Protein AF-A0AAP7CLF8-F1 (afdb_monomer_lite)

Sequence (200 aa):
MSNRDVQPFQFACPECSEQITFTFGLDNLEGAIEINEFNGPFTGENHFIDLYLDFPASFDKYIKGETAFMRVVSSMGKDSFYHLSLKLELLNKLGEHHRTLKRLISQYKQGNIKGFDKVIKSLTDLNFPPLKTHKKEDIIAALYSATSVISSPLTIHEHNKELSERMPELLLNLYTGHNNNLSEFFDSLCCLKYKLTYLY

Foldseek 3Di:
DPCVQWAKDWDQDPPPRDIWIDIPNDPDTDPDDDDPPDPDDQPQPDFDWQDDVVFDIDRDRDDVQDGRVNVCCVVCDVVSVVLLVVLVVLVVLCVVCVVLLVQLVVCVVVVNLVSNQVSQVVPVVLVQDHQPDSDPVSSVVSVVSSVCSVCVSVDDVVVVCCVVPVVVVVVVVCCVPPVVVVVVVVVVVVVVVVVVVVPD

Radius of gyration: 26.34 Å; chains: 1; bounding box: 52×61×66 Å

Structure (mmCIF, N/CA/C/O backbone):
data_AF-A0AAP7CLF8-F1
#
_entry.id   AF-A0AAP7CLF8-F1
#
loop_
_atom_site.group_PDB
_atom_site.id
_atom_site.type_symbol
_atom_site.label_atom_id
_atom_site.label_alt_id
_atom_site.label_comp_id
_atom_site.label_asym_id
_atom_site.label_entity_id
_atom_site.label_seq_id
_atom_site.pdbx_PDB_ins_code
_atom_site.Cartn_x
_atom_site.Cartn_y
_atom_site.Cartn_z
_atom_site.occupancy
_atom_site.B_iso_or_equiv
_atom_site.auth_seq_id
_atom_site.auth_comp_id
_atom_site.auth_asym_id
_atom_site.auth_atom_id
_atom_site.pdbx_PDB_model_num
ATOM 1 N N . MET A 1 1 ? -7.631 -7.123 -6.900 1.00 42.97 1 MET A N 1
ATOM 2 C CA . MET A 1 1 ? -6.923 -7.164 -8.184 1.00 42.97 1 MET A CA 1
ATOM 3 C C . MET A 1 1 ? -6.267 -5.821 -8.335 1.00 42.97 1 MET A C 1
ATOM 5 O O . MET A 1 1 ? -6.970 -4.814 -8.397 1.00 42.97 1 MET A O 1
ATOM 9 N N . SER A 1 2 ? -4.949 -5.809 -8.186 1.00 53.12 2 SER A N 1
ATOM 10 C CA . SER A 1 2 ? -4.148 -4.623 -8.440 1.00 53.12 2 SER A CA 1
ATOM 11 C C . SER A 1 2 ? -4.190 -4.353 -9.938 1.00 53.12 2 SER A C 1
ATOM 13 O O . SER A 1 2 ? -4.230 -5.287 -10.736 1.00 53.12 2 SER A O 1
ATOM 15 N N . ASN A 1 3 ? -4.110 -3.087 -10.342 1.00 58.25 3 ASN A N 1
ATOM 16 C CA . ASN A 1 3 ? -3.897 -2.760 -11.751 1.00 58.25 3 ASN A CA 1
ATOM 17 C C . ASN A 1 3 ? -2.566 -3.329 -12.276 1.00 58.25 3 ASN A C 1
ATOM 19 O O . ASN A 1 3 ? -2.310 -3.194 -13.459 1.00 58.25 3 ASN A O 1
ATOM 23 N N . ARG A 1 4 ? -1.718 -3.928 -11.425 1.00 64.25 4 ARG A N 1
ATOM 24 C CA . ARG A 1 4 ? -0.486 -4.644 -11.786 1.00 64.25 4 ARG A CA 1
ATOM 25 C C . ARG A 1 4 ? -0.692 -6.113 -12.176 1.00 64.25 4 ARG A C 1
ATOM 27 O O . ARG A 1 4 ? 0.232 -6.699 -12.723 1.00 64.25 4 ARG A O 1
ATOM 34 N N . ASP A 1 5 ? -1.856 -6.702 -11.892 1.00 68.00 5 ASP A N 1
ATOM 35 C CA . ASP A 1 5 ? -2.076 -8.146 -12.085 1.00 68.00 5 ASP A CA 1
ATOM 36 C C . ASP A 1 5 ? -2.283 -8.505 -13.563 1.00 68.00 5 ASP A C 1
ATOM 38 O O . ASP A 1 5 ? -1.863 -9.567 -14.009 1.00 68.00 5 ASP A O 1
ATOM 42 N N . VAL A 1 6 ? -2.948 -7.622 -14.314 1.00 75.94 6 VAL A N 1
ATOM 43 C CA . VAL A 1 6 ? -3.215 -7.774 -15.749 1.00 75.94 6 VAL A CA 1
ATOM 44 C C . VAL A 1 6 ? -3.033 -6.413 -16.409 1.00 75.94 6 VAL A C 1
ATOM 46 O O . VAL A 1 6 ? -3.772 -5.480 -16.086 1.00 75.94 6 VAL A O 1
ATOM 49 N N . GLN A 1 7 ? -2.063 -6.284 -17.316 1.00 73.12 7 GLN A N 1
ATOM 50 C CA . GLN A 1 7 ? -1.770 -5.011 -17.983 1.00 73.12 7 GLN A CA 1
ATOM 51 C C . GLN A 1 7 ? -1.540 -5.174 -19.482 1.00 73.12 7 GLN A C 1
ATOM 53 O O . GLN A 1 7 ? -0.592 -5.856 -19.872 1.00 73.12 7 GLN A O 1
ATOM 58 N N . PRO A 1 8 ? -2.367 -4.540 -20.328 1.00 82.06 8 PRO A N 1
ATOM 59 C CA . PRO A 1 8 ? -2.139 -4.536 -21.760 1.00 82.06 8 PRO A CA 1
ATOM 60 C C . PRO A 1 8 ? -1.031 -3.542 -22.111 1.00 82.06 8 PRO A C 1
ATOM 62 O O . PRO A 1 8 ? -1.059 -2.382 -21.697 1.00 82.06 8 PRO A O 1
ATOM 65 N N . PHE A 1 9 ? -0.087 -3.996 -22.921 1.00 81.31 9 PHE A N 1
ATOM 66 C CA . PHE A 1 9 ? 0.956 -3.189 -23.524 1.00 81.31 9 PHE A CA 1
ATOM 67 C C . PHE A 1 9 ? 0.831 -3.210 -25.040 1.00 81.31 9 PHE A C 1
ATOM 69 O O . PHE A 1 9 ? 0.477 -4.226 -25.639 1.00 81.31 9 PHE A O 1
ATOM 76 N N . GLN A 1 10 ? 1.158 -2.076 -25.651 1.00 84.12 10 GLN A N 1
ATOM 77 C CA . GLN A 1 10 ? 1.156 -1.904 -27.093 1.00 84.12 10 GLN A CA 1
ATOM 78 C C . GLN A 1 10 ? 2.391 -1.108 -27.505 1.00 84.12 10 GLN A C 1
ATOM 80 O O . GLN A 1 10 ? 2.636 -0.014 -26.991 1.00 84.12 10 GLN A O 1
ATOM 85 N N . PHE A 1 11 ? 3.145 -1.651 -28.454 1.00 82.81 11 PHE A N 1
ATOM 86 C CA . PHE A 1 11 ? 4.325 -1.022 -29.036 1.00 82.81 11 PHE A CA 1
ATOM 87 C C . PHE A 1 11 ? 4.230 -1.063 -30.558 1.00 82.81 11 PHE A C 1
ATOM 89 O O . PHE A 1 11 ? 3.540 -1.906 -31.127 1.00 82.81 11 PHE A O 1
ATOM 96 N N . ALA A 1 12 ? 4.935 -0.153 -31.219 1.00 82.94 12 ALA A N 1
ATOM 97 C CA . ALA A 1 12 ? 5.162 -0.236 -32.654 1.00 82.94 12 ALA A CA 1
ATOM 98 C C . ALA A 1 12 ? 6.548 -0.839 -32.896 1.00 82.94 12 ALA A C 1
ATOM 100 O O . ALA A 1 12 ? 7.522 -0.410 -32.272 1.00 82.94 12 ALA A O 1
ATOM 101 N N . CYS A 1 13 ? 6.641 -1.812 -33.800 1.00 79.44 13 CYS A N 1
ATOM 102 C CA . CYS A 1 13 ? 7.922 -2.331 -34.253 1.00 79.44 13 CYS A CA 1
ATOM 103 C C . CYS A 1 13 ? 8.739 -1.187 -34.885 1.00 79.44 13 CYS A C 1
ATOM 105 O O . CYS A 1 13 ? 8.241 -0.521 -35.796 1.00 79.44 13 CYS A O 1
ATOM 107 N N . PRO A 1 14 ? 9.985 -0.947 -34.446 1.00 74.88 14 PRO A N 1
ATOM 108 C CA . PRO A 1 14 ? 10.792 0.168 -34.939 1.00 74.88 14 PRO A CA 1
ATOM 109 C C . PRO A 1 14 ? 11.209 0.023 -36.411 1.00 74.88 14 PRO A C 1
ATOM 111 O O . PRO A 1 14 ? 11.538 1.026 -37.039 1.00 74.88 14 PRO A O 1
ATOM 114 N N . GLU A 1 15 ? 11.172 -1.189 -36.975 1.00 81.31 15 GLU A N 1
ATOM 115 C CA . GLU A 1 15 ? 11.549 -1.446 -38.371 1.00 81.31 15 GLU A CA 1
ATOM 116 C C . GLU A 1 15 ? 10.352 -1.407 -39.330 1.00 81.31 15 GLU A C 1
ATOM 118 O O . GLU A 1 15 ? 10.403 -0.732 -40.358 1.00 81.31 15 GLU A O 1
ATOM 123 N N . CYS A 1 16 ? 9.264 -2.117 -39.007 1.00 83.94 16 CYS A N 1
ATOM 124 C CA . CYS A 1 16 ? 8.113 -2.282 -39.905 1.00 83.94 16 CYS A CA 1
ATOM 125 C C . CYS A 1 16 ? 6.854 -1.516 -39.473 1.00 83.94 16 CYS A C 1
ATOM 127 O O . CYS A 1 16 ? 5.865 -1.520 -40.202 1.00 83.94 16 CYS A O 1
ATOM 129 N N . SER A 1 17 ? 6.870 -0.851 -38.311 1.00 81.50 17 SER A N 1
ATOM 130 C CA . SER A 1 17 ? 5.707 -0.171 -37.709 1.00 81.50 17 SER A CA 1
ATOM 131 C C . SER A 1 17 ? 4.504 -1.077 -37.410 1.00 81.50 17 SER A C 1
ATOM 133 O O . SER A 1 17 ? 3.428 -0.576 -37.085 1.00 81.50 17 SER A O 1
ATOM 135 N N . GLU A 1 18 ? 4.668 -2.399 -37.491 1.00 85.31 18 GLU A N 1
ATOM 136 C CA . GLU A 1 18 ? 3.636 -3.351 -37.093 1.00 85.31 18 GLU A CA 1
ATOM 137 C C . GLU A 1 18 ? 3.379 -3.264 -35.586 1.00 85.31 18 GLU A C 1
ATOM 139 O O . GLU A 1 18 ? 4.279 -2.981 -34.790 1.00 85.31 18 GLU A O 1
ATOM 144 N N . GLN A 1 19 ? 2.125 -3.464 -35.195 1.00 85.75 19 GLN A N 1
ATOM 145 C CA . GLN A 1 19 ? 1.712 -3.364 -33.807 1.00 85.75 19 GLN A CA 1
ATOM 146 C C . GLN A 1 19 ? 2.071 -4.648 -33.054 1.00 85.75 19 GLN A C 1
ATOM 148 O O . GLN A 1 19 ? 1.568 -5.721 -33.373 1.00 85.75 19 GLN A O 1
ATOM 153 N N . ILE A 1 20 ? 2.873 -4.508 -32.002 1.00 85.69 20 ILE A N 1
ATOM 154 C CA . ILE A 1 20 ? 3.174 -5.569 -31.042 1.00 85.69 20 ILE A CA 1
ATOM 155 C C . ILE A 1 20 ? 2.272 -5.352 -29.832 1.00 85.69 20 ILE A C 1
ATOM 157 O O . ILE A 1 20 ? 2.330 -4.295 -29.198 1.00 85.69 20 ILE A O 1
ATOM 161 N N . THR A 1 21 ? 1.446 -6.342 -29.506 1.00 85.62 21 THR A N 1
ATOM 162 C CA . THR A 1 21 ? 0.522 -6.271 -28.367 1.00 85.62 21 THR A CA 1
ATOM 163 C C . THR A 1 21 ? 0.749 -7.460 -27.455 1.00 85.62 21 THR A C 1
ATOM 165 O O . THR A 1 21 ? 0.817 -8.594 -27.921 1.00 85.62 21 THR A O 1
ATOM 168 N N . PHE A 1 22 ? 0.837 -7.221 -26.150 1.00 85.44 22 PHE A N 1
ATOM 169 C CA . PHE A 1 22 ? 0.791 -8.306 -25.177 1.00 85.44 22 PHE A CA 1
ATOM 170 C C . PHE A 1 22 ? 0.120 -7.877 -23.884 1.00 85.44 22 PHE A C 1
ATOM 172 O O . PHE A 1 22 ? 0.109 -6.691 -23.559 1.00 85.44 22 PHE A O 1
ATOM 179 N N . THR A 1 23 ? -0.441 -8.820 -23.129 1.00 82.69 23 THR A N 1
ATOM 180 C CA . THR A 1 23 ? -0.970 -8.523 -21.791 1.00 82.69 23 THR A CA 1
ATOM 181 C C . THR A 1 23 ? -0.120 -9.199 -20.731 1.00 82.69 23 THR A C 1
ATOM 183 O O . THR A 1 23 ? -0.133 -10.413 -20.586 1.00 82.69 23 THR A O 1
ATOM 186 N N . PHE A 1 24 ? 0.608 -8.410 -19.945 1.00 76.69 24 PHE A N 1
ATOM 187 C CA . PHE A 1 24 ? 1.317 -8.934 -18.783 1.00 76.69 24 PHE A CA 1
ATOM 188 C C . PHE A 1 24 ? 0.316 -9.595 -17.827 1.00 76.69 24 PHE A C 1
ATOM 190 O O . PHE A 1 24 ? -0.720 -9.001 -17.528 1.00 76.69 24 PHE A O 1
ATOM 197 N N . GLY A 1 25 ? 0.618 -10.813 -17.373 1.00 73.06 25 GLY A N 1
ATOM 198 C CA . GLY A 1 25 ? -0.282 -11.628 -16.549 1.00 73.06 25 GLY A CA 1
ATOM 199 C C . GLY A 1 25 ? -1.217 -12.561 -17.335 1.00 73.06 25 GLY A C 1
ATOM 200 O O . GLY A 1 25 ? -1.958 -13.318 -16.709 1.00 73.06 25 GLY A O 1
ATOM 201 N N . LEU A 1 26 ? -1.179 -12.541 -18.673 1.00 77.75 26 LEU A N 1
ATOM 202 C CA . LEU A 1 26 ? -1.869 -13.484 -19.560 1.00 77.75 26 LEU A CA 1
ATOM 203 C C . LEU A 1 26 ? -0.909 -13.971 -20.664 1.00 77.75 26 LEU A C 1
ATOM 205 O O . LEU A 1 26 ? -0.032 -13.233 -21.099 1.00 77.75 26 LEU A O 1
ATOM 209 N N . ASP A 1 27 ? -1.101 -15.196 -21.159 1.00 72.75 27 ASP A N 1
ATOM 210 C CA . ASP A 1 27 ? -0.306 -15.747 -22.270 1.00 72.75 27 ASP A CA 1
ATOM 211 C C . ASP A 1 27 ? -0.885 -15.312 -23.630 1.00 72.75 27 ASP A C 1
ATOM 213 O O . ASP A 1 27 ? -1.376 -16.127 -24.413 1.00 72.75 27 ASP A O 1
ATOM 217 N N . ASN A 1 28 ? -0.896 -14.006 -23.901 1.00 79.38 28 ASN A N 1
ATOM 218 C CA . ASN A 1 28 ? -1.365 -13.442 -25.168 1.00 79.38 28 ASN A CA 1
ATOM 219 C C . ASN A 1 28 ? -0.331 -12.474 -25.767 1.00 79.38 28 ASN A C 1
ATOM 221 O O . ASN A 1 28 ? -0.230 -11.319 -25.364 1.00 79.38 28 ASN A O 1
ATOM 225 N N . LEU A 1 29 ? 0.421 -12.947 -26.761 1.00 80.12 29 LEU A N 1
ATOM 226 C CA . LEU A 1 29 ? 1.356 -12.146 -27.551 1.00 80.12 29 LEU A CA 1
ATOM 227 C C . LEU A 1 29 ? 0.882 -12.113 -29.008 1.00 80.12 29 LEU A C 1
ATOM 229 O O . LEU A 1 29 ? 0.693 -13.158 -29.626 1.00 80.12 29 LEU A O 1
ATOM 233 N N . GLU A 1 30 ? 0.708 -10.914 -29.553 1.00 83.50 30 GLU A N 1
ATOM 234 C CA . GLU A 1 30 ? 0.332 -10.663 -30.944 1.00 83.50 30 GLU A CA 1
ATOM 235 C C . GLU A 1 30 ? 1.386 -9.771 -31.613 1.00 83.50 30 GLU A C 1
ATOM 237 O O . GLU A 1 30 ? 1.896 -8.828 -31.003 1.00 83.50 30 GLU A O 1
ATOM 242 N N . GLY A 1 31 ? 1.717 -10.058 -32.876 1.00 78.19 31 GLY A N 1
ATOM 243 C CA . GLY A 1 31 ? 2.685 -9.268 -33.650 1.00 78.19 31 GLY A CA 1
ATOM 244 C C . GLY A 1 31 ? 4.158 -9.517 -33.296 1.00 78.19 31 GLY A C 1
ATOM 245 O O . GLY A 1 31 ? 5.027 -8.788 -33.764 1.00 78.19 31 GLY A O 1
ATOM 246 N N . ALA A 1 32 ? 4.461 -10.537 -32.487 1.00 77.88 32 ALA A N 1
ATOM 247 C CA . ALA A 1 32 ? 5.827 -10.956 -32.175 1.00 77.88 32 ALA A CA 1
ATOM 248 C C . ALA A 1 32 ? 5.924 -12.481 -32.011 1.00 77.88 32 ALA A C 1
ATOM 250 O O . ALA A 1 32 ? 4.939 -13.151 -31.702 1.00 77.88 32 ALA A O 1
ATOM 251 N N . ILE A 1 33 ? 7.125 -13.023 -32.222 1.00 76.94 33 ILE A N 1
ATOM 252 C CA . ILE A 1 33 ? 7.441 -14.446 -32.061 1.00 76.94 33 ILE A CA 1
ATOM 253 C C . ILE A 1 33 ? 8.490 -14.569 -30.957 1.00 76.94 33 ILE A C 1
ATOM 255 O O . ILE A 1 33 ? 9.481 -13.839 -30.956 1.00 76.94 33 ILE A O 1
ATOM 259 N N . GLU A 1 34 ? 8.279 -15.495 -30.026 1.00 75.44 34 GLU A N 1
ATOM 260 C CA . GLU A 1 34 ? 9.262 -15.807 -28.991 1.00 75.44 34 GLU A CA 1
ATOM 261 C C . GLU A 1 34 ? 10.479 -16.525 -29.599 1.00 75.44 34 GLU A C 1
ATOM 263 O O . GLU A 1 34 ? 10.346 -17.503 -30.339 1.00 75.44 34 GLU A O 1
ATOM 268 N N . ILE A 1 35 ? 11.683 -16.036 -29.294 1.00 76.75 35 ILE A N 1
ATOM 269 C CA . ILE A 1 35 ? 12.939 -16.632 -29.760 1.00 76.75 35 ILE A CA 1
ATOM 270 C C . ILE A 1 35 ? 13.473 -17.557 -28.661 1.00 76.75 35 ILE A C 1
ATOM 272 O O . ILE A 1 35 ? 13.961 -17.089 -27.636 1.00 76.75 35 ILE A O 1
ATOM 276 N N . ASN A 1 36 ? 13.416 -18.871 -28.900 1.00 66.19 36 ASN A N 1
ATOM 277 C CA . ASN A 1 36 ? 13.845 -19.895 -27.934 1.00 66.19 36 ASN A CA 1
ATOM 278 C C . ASN A 1 36 ? 15.369 -19.915 -27.693 1.00 66.19 36 ASN A C 1
ATOM 280 O O . ASN A 1 36 ? 15.822 -20.259 -26.604 1.00 66.19 36 ASN A O 1
ATOM 284 N N . GLU A 1 37 ? 16.169 -19.546 -28.699 1.00 68.31 37 GLU A N 1
ATOM 285 C CA . GLU A 1 37 ? 17.633 -19.458 -28.602 1.00 68.31 37 GLU A CA 1
ATOM 286 C C . GLU A 1 37 ? 18.063 -18.001 -28.413 1.00 68.31 37 GLU A C 1
ATOM 288 O O . GLU A 1 37 ? 18.471 -17.301 -29.340 1.00 68.31 37 GLU A O 1
ATOM 293 N N . PHE A 1 38 ? 17.928 -17.524 -27.180 1.00 67.88 38 PHE A N 1
ATOM 294 C CA . PHE A 1 38 ? 18.252 -16.155 -26.810 1.00 67.88 38 PHE A CA 1
ATOM 295 C C . PHE A 1 38 ? 19.649 -16.074 -26.176 1.00 67.88 38 PHE A C 1
ATOM 297 O O . PHE A 1 38 ? 19.835 -16.386 -25.001 1.00 67.88 38 PHE A O 1
ATOM 304 N N . ASN A 1 39 ? 20.641 -15.606 -26.946 1.00 65.94 39 ASN A N 1
ATOM 305 C CA . ASN A 1 39 ? 22.035 -15.435 -26.491 1.00 65.94 39 ASN A CA 1
ATOM 306 C C . ASN A 1 39 ? 22.233 -14.295 -25.466 1.00 65.94 39 ASN A C 1
ATOM 308 O O . ASN A 1 39 ? 23.343 -14.072 -24.981 1.00 65.94 39 ASN A O 1
ATOM 312 N N . GLY A 1 40 ? 21.156 -13.592 -25.111 1.00 63.00 40 GLY A N 1
ATOM 313 C CA . GLY A 1 40 ? 21.103 -12.604 -24.041 1.00 63.00 40 GLY A CA 1
ATOM 314 C C . GLY A 1 40 ? 20.629 -11.221 -24.514 1.00 63.00 40 GLY A C 1
ATOM 315 O O . GLY A 1 40 ? 20.790 -10.875 -25.683 1.00 63.00 40 GLY A O 1
ATOM 316 N N . PRO A 1 41 ? 20.088 -10.380 -23.612 1.00 58.78 41 PRO A N 1
ATOM 317 C CA . PRO A 1 41 ? 19.399 -9.136 -23.982 1.00 58.78 41 PRO A CA 1
ATOM 318 C C . PRO A 1 41 ? 20.308 -7.977 -24.408 1.00 58.78 41 PRO A C 1
ATOM 320 O O . PRO A 1 41 ? 19.818 -6.891 -24.703 1.00 58.78 41 PRO A O 1
ATOM 323 N N . PHE A 1 42 ? 21.631 -8.163 -24.391 1.00 63.50 42 PHE A N 1
ATOM 324 C CA . PHE A 1 42 ? 22.584 -7.056 -24.264 1.00 63.50 42 PHE A CA 1
ATOM 325 C C . PHE A 1 42 ? 23.708 -7.068 -25.308 1.00 63.50 42 PHE A C 1
ATOM 327 O O . PHE A 1 42 ? 24.802 -6.578 -25.034 1.00 63.50 42 PHE A O 1
ATOM 334 N N . THR A 1 43 ? 23.460 -7.613 -26.502 1.00 65.44 43 THR A N 1
ATOM 335 C CA . THR A 1 43 ? 24.412 -7.536 -27.630 1.00 65.44 43 THR A CA 1
ATOM 336 C C . THR A 1 43 ? 24.370 -6.181 -28.347 1.00 65.44 43 THR A C 1
ATOM 338 O O . THR A 1 43 ? 25.275 -5.860 -29.109 1.00 65.44 43 THR A O 1
ATOM 341 N N . GLY A 1 44 ? 23.343 -5.361 -28.083 1.00 63.88 44 GLY A N 1
ATOM 342 C CA . GLY A 1 44 ? 23.110 -4.079 -28.758 1.00 63.88 44 GLY A CA 1
ATOM 343 C C . GLY A 1 44 ? 22.493 -4.210 -30.155 1.00 63.88 44 GLY A C 1
ATOM 344 O O . GLY A 1 44 ? 22.215 -3.192 -30.783 1.00 63.88 44 GLY A O 1
ATOM 345 N N . GLU A 1 45 ? 22.272 -5.441 -30.619 1.00 66.88 45 GLU A N 1
ATOM 346 C CA . GLU A 1 45 ? 21.651 -5.760 -31.910 1.00 66.88 45 GLU A CA 1
ATOM 347 C C . GLU A 1 45 ? 20.120 -5.730 -31.832 1.00 66.88 45 GLU A C 1
ATOM 349 O O . GLU A 1 45 ? 19.461 -5.394 -32.808 1.00 66.88 45 GLU A O 1
ATOM 354 N N . ASN A 1 46 ? 19.558 -6.030 -30.657 1.00 70.56 46 ASN A N 1
ATOM 355 C CA . ASN A 1 46 ? 18.118 -6.033 -30.420 1.00 70.56 46 ASN A CA 1
ATOM 356 C C . ASN A 1 46 ? 17.676 -4.759 -29.693 1.00 70.56 46 ASN A C 1
ATOM 358 O O . ASN A 1 46 ? 18.356 -4.276 -28.781 1.00 70.56 46 ASN A O 1
ATOM 362 N N . HIS A 1 47 ? 16.501 -4.245 -30.057 1.00 70.62 47 HIS A N 1
ATOM 363 C CA . HIS A 1 47 ? 15.854 -3.176 -29.305 1.00 70.62 47 HIS A CA 1
ATOM 364 C C . HIS A 1 47 ? 15.505 -3.653 -27.891 1.00 70.62 47 HIS A C 1
ATOM 366 O O . HIS A 1 47 ? 14.963 -4.740 -27.702 1.00 70.62 47 HIS A O 1
ATOM 372 N N . PHE A 1 48 ? 15.814 -2.822 -26.896 1.00 73.00 48 PHE A N 1
ATOM 373 C CA . PHE A 1 48 ? 15.530 -3.094 -25.493 1.00 73.00 48 PHE A CA 1
ATOM 374 C C . PHE A 1 48 ? 14.490 -2.102 -24.981 1.00 73.00 48 PHE A C 1
ATOM 376 O O . PHE A 1 48 ? 14.628 -0.896 -25.183 1.00 73.00 48 PHE A O 1
ATOM 383 N N . ILE A 1 49 ? 13.460 -2.615 -24.312 1.00 71.62 49 ILE A N 1
ATOM 384 C CA . ILE A 1 49 ? 12.428 -1.807 -23.665 1.00 71.62 49 ILE A CA 1
ATOM 385 C C . ILE A 1 49 ? 12.436 -2.175 -22.187 1.00 71.62 49 ILE A C 1
ATOM 387 O O . ILE A 1 49 ? 12.119 -3.305 -21.817 1.00 71.62 49 ILE A O 1
ATOM 391 N N . ASP A 1 50 ? 12.811 -1.213 -21.345 1.00 69.81 50 ASP A N 1
ATOM 392 C CA . ASP A 1 50 ? 12.754 -1.381 -19.895 1.00 69.81 50 ASP A CA 1
ATOM 393 C C . ASP A 1 50 ? 11.329 -1.123 -19.403 1.00 69.81 50 ASP A C 1
ATOM 395 O O . ASP A 1 50 ? 10.875 0.024 -19.338 1.00 69.81 50 ASP A O 1
ATOM 399 N N . LEU A 1 51 ? 10.607 -2.198 -19.088 1.00 68.56 51 LEU A N 1
ATOM 400 C CA . LEU A 1 51 ? 9.257 -2.125 -18.543 1.00 68.56 51 LEU A CA 1
ATOM 401 C C . LEU A 1 51 ? 9.319 -2.161 -17.025 1.00 68.56 51 LEU A C 1
ATOM 403 O O . LEU A 1 51 ? 9.216 -3.212 -16.394 1.00 68.56 51 LEU A O 1
ATOM 407 N N .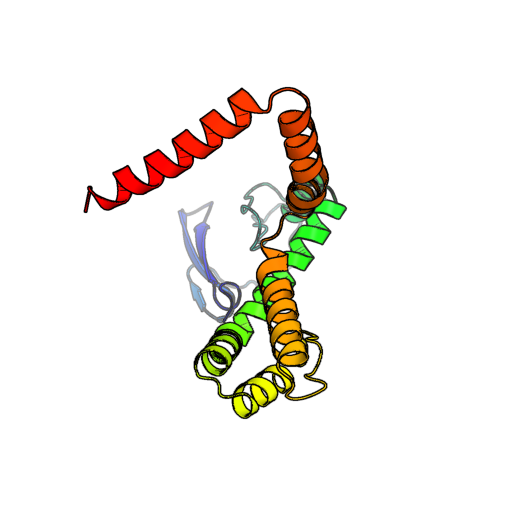 TYR A 1 52 ? 9.449 -0.980 -16.434 1.00 67.38 52 TYR A N 1
ATOM 408 C CA . TYR A 1 52 ? 9.204 -0.806 -15.014 1.00 67.38 52 TYR A CA 1
ATOM 409 C C . TYR A 1 52 ? 7.824 -0.178 -14.840 1.00 67.38 52 TYR A C 1
ATOM 411 O O . TYR A 1 52 ? 7.624 0.974 -15.204 1.00 67.38 52 TYR A O 1
ATOM 419 N N . LEU A 1 53 ? 6.867 -0.930 -14.287 1.00 63.25 53 LEU A N 1
ATOM 420 C CA . LEU A 1 53 ? 5.443 -0.550 -14.216 1.00 63.25 53 LEU A CA 1
ATOM 421 C C . LEU A 1 53 ? 5.169 0.806 -13.542 1.00 63.25 53 LEU A C 1
ATOM 423 O O . LEU A 1 53 ? 4.104 1.388 -13.727 1.00 63.25 53 LEU A O 1
ATOM 427 N N . ASP A 1 54 ? 6.128 1.292 -12.757 1.00 62.44 54 ASP A N 1
ATOM 428 C CA . ASP A 1 54 ? 6.036 2.540 -12.004 1.00 62.44 54 ASP A CA 1
ATOM 429 C C . ASP A 1 54 ? 6.801 3.711 -12.650 1.00 62.44 54 ASP A C 1
ATOM 431 O O . ASP A 1 54 ? 6.742 4.829 -12.134 1.00 62.44 54 ASP A O 1
ATOM 435 N N . PHE A 1 55 ? 7.515 3.486 -13.761 1.00 65.69 55 PHE A N 1
ATOM 436 C CA . PHE A 1 55 ? 8.338 4.501 -14.423 1.00 65.69 55 PHE A CA 1
ATOM 437 C C . PHE A 1 55 ? 8.019 4.630 -15.917 1.00 65.69 55 PHE A C 1
ATOM 439 O O . PHE A 1 55 ? 7.537 3.684 -16.539 1.00 65.69 55 PHE A O 1
ATOM 446 N N . PRO A 1 56 ? 8.284 5.801 -16.525 1.00 61.44 56 PRO A N 1
ATOM 447 C CA . PRO A 1 56 ? 8.150 5.961 -17.967 1.00 61.44 56 PRO A CA 1
ATOM 448 C C . PRO A 1 56 ? 9.037 4.946 -18.697 1.00 61.44 56 PRO A C 1
ATOM 450 O O . PRO A 1 56 ? 10.221 4.820 -18.375 1.00 61.44 56 PRO A O 1
ATOM 453 N N . ALA A 1 57 ? 8.480 4.251 -19.691 1.00 62.94 57 ALA A N 1
ATOM 454 C CA . ALA A 1 57 ? 9.260 3.370 -20.552 1.00 62.94 57 ALA A CA 1
ATOM 455 C C . ALA A 1 57 ? 10.298 4.187 -21.336 1.00 62.94 57 ALA A C 1
ATOM 457 O O . ALA A 1 57 ? 9.990 5.254 -21.873 1.00 62.94 57 ALA A O 1
ATOM 458 N N . SER A 1 58 ? 11.526 3.677 -21.418 1.00 64.06 58 SER A N 1
ATOM 459 C CA . SER A 1 58 ? 12.587 4.264 -22.237 1.00 64.06 58 SER A CA 1
ATOM 460 C C . SER A 1 58 ? 12.943 3.345 -23.398 1.00 64.06 58 SER A C 1
ATOM 462 O O . SER A 1 58 ? 13.213 2.167 -23.176 1.00 64.06 58 SER A O 1
ATOM 464 N N . PHE A 1 59 ? 13.005 3.909 -24.604 1.00 67.38 59 PHE A N 1
ATOM 465 C CA . PHE A 1 59 ? 13.375 3.215 -25.846 1.00 67.38 59 PHE A CA 1
ATOM 466 C C . PHE A 1 59 ? 14.853 3.427 -26.227 1.00 67.38 59 PHE A C 1
ATOM 468 O O . PHE A 1 59 ? 15.248 3.210 -27.372 1.00 67.38 59 PHE A O 1
ATOM 475 N N . ASP A 1 60 ? 15.664 3.907 -25.283 1.00 66.38 60 ASP A N 1
ATOM 476 C CA . ASP A 1 60 ? 17.086 4.160 -25.495 1.00 66.38 60 ASP A CA 1
ATOM 477 C C . ASP A 1 60 ? 17.863 2.850 -25.669 1.00 66.38 60 ASP A C 1
ATOM 479 O O . ASP A 1 60 ? 17.449 1.780 -25.214 1.00 66.38 60 ASP A O 1
ATOM 483 N N . LYS 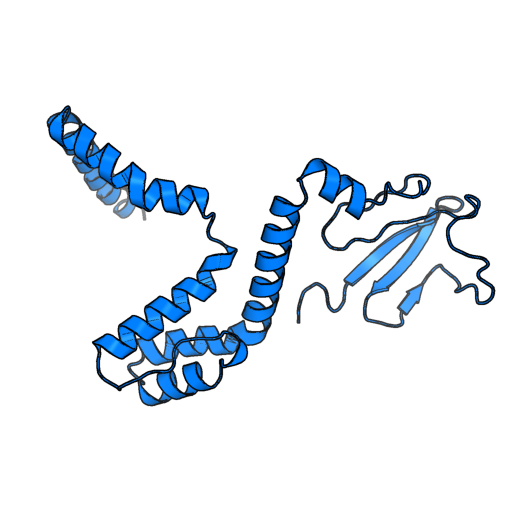A 1 61 ? 19.055 2.940 -26.270 1.00 68.12 61 LYS A N 1
ATOM 484 C CA . LYS A 1 61 ? 20.006 1.825 -26.241 1.00 68.12 61 LYS A CA 1
ATOM 485 C C . LYS A 1 61 ? 20.283 1.445 -24.790 1.00 68.12 61 LYS A C 1
ATOM 487 O O . LYS A 1 61 ? 20.597 2.307 -23.972 1.00 68.12 61 LYS A O 1
ATOM 492 N N . TYR A 1 62 ? 20.212 0.152 -24.491 1.00 68.19 62 TYR A N 1
ATOM 493 C CA . TYR A 1 62 ? 20.562 -0.347 -23.171 1.00 68.19 62 TYR A CA 1
ATOM 494 C C . TYR A 1 62 ? 22.013 0.017 -22.825 1.00 68.19 62 TYR A C 1
ATOM 496 O O . TYR A 1 62 ? 22.948 -0.370 -23.529 1.00 68.19 62 TYR A O 1
ATOM 504 N N . ILE A 1 63 ? 22.197 0.716 -21.706 1.00 70.94 63 ILE A N 1
ATOM 505 C CA . ILE A 1 63 ? 23.499 0.953 -21.087 1.00 70.94 63 ILE A CA 1
ATOM 506 C C . ILE A 1 63 ? 23.487 0.232 -19.742 1.00 70.94 63 ILE A C 1
ATOM 508 O O . ILE A 1 63 ? 22.616 0.451 -18.895 1.00 70.94 63 ILE A O 1
ATOM 512 N N . LYS A 1 64 ? 24.460 -0.661 -19.537 1.00 69.56 64 LYS A N 1
ATOM 513 C CA . LYS A 1 64 ? 24.593 -1.403 -18.281 1.00 69.56 64 LYS A CA 1
ATOM 514 C C . LYS A 1 64 ? 24.755 -0.413 -17.125 1.00 69.56 64 LYS A C 1
ATOM 516 O O . LYS A 1 64 ? 25.745 0.307 -17.076 1.00 69.56 64 LYS A O 1
ATOM 521 N N . GLY A 1 65 ? 23.816 -0.427 -16.182 1.00 69.50 65 GLY A N 1
ATOM 522 C CA . GLY A 1 65 ? 23.811 0.504 -15.048 1.00 69.50 65 GLY A CA 1
ATOM 523 C C . GLY A 1 65 ? 22.895 1.723 -15.214 1.00 69.50 65 GLY A C 1
ATOM 524 O O . GLY A 1 65 ? 22.740 2.477 -14.260 1.00 69.50 65 GLY A O 1
ATOM 525 N N . GLU A 1 66 ? 22.258 1.903 -16.376 1.00 72.50 66 GLU A N 1
ATOM 526 C CA . GLU A 1 66 ? 21.372 3.043 -16.667 1.00 72.50 66 GLU A CA 1
ATOM 527 C C . GLU A 1 66 ? 19.961 2.608 -17.085 1.00 72.50 66 GLU A C 1
ATOM 529 O O . GLU A 1 66 ? 19.310 3.226 -17.930 1.00 72.50 66 GLU A O 1
ATOM 534 N N . THR A 1 67 ? 19.450 1.539 -16.476 1.00 73.88 67 THR A N 1
ATOM 535 C CA . THR A 1 67 ? 18.038 1.166 -16.636 1.00 73.88 67 THR A CA 1
ATOM 536 C C . THR A 1 67 ? 17.129 2.315 -16.174 1.00 73.88 67 THR A C 1
ATOM 538 O O . THR A 1 67 ? 17.546 3.162 -15.376 1.00 73.88 67 THR A O 1
ATOM 541 N N . ALA A 1 68 ? 15.885 2.380 -16.654 1.00 71.75 68 ALA A N 1
ATOM 542 C CA . ALA A 1 68 ? 14.911 3.386 -16.221 1.00 71.75 68 ALA A CA 1
ATOM 543 C C . ALA A 1 68 ? 14.773 3.380 -14.691 1.00 71.75 68 ALA A C 1
ATOM 545 O O . ALA A 1 68 ? 14.820 4.435 -14.059 1.00 71.75 68 ALA A O 1
ATOM 546 N N . PHE A 1 69 ? 14.750 2.186 -14.090 1.00 73.25 69 PHE A N 1
ATOM 547 C CA . PHE A 1 69 ? 14.822 2.011 -12.640 1.00 73.25 69 PHE A CA 1
ATOM 548 C C . PHE A 1 69 ? 16.052 2.689 -12.017 1.00 73.25 69 PHE A C 1
ATOM 550 O O . PHE A 1 69 ? 15.913 3.501 -11.103 1.00 73.25 69 PHE A O 1
ATOM 557 N N . MET A 1 70 ? 17.261 2.383 -12.501 1.00 73.94 70 MET A N 1
ATOM 558 C CA . MET A 1 70 ? 18.498 2.925 -11.924 1.00 73.94 70 MET A CA 1
ATOM 559 C C . MET A 1 70 ? 18.590 4.442 -12.093 1.00 73.94 70 MET A C 1
ATOM 561 O O . MET A 1 70 ? 18.976 5.134 -11.150 1.00 73.94 70 MET A O 1
ATOM 565 N N . ARG A 1 71 ? 18.161 4.972 -13.245 1.00 75.75 71 ARG A N 1
ATOM 566 C CA . ARG A 1 71 ? 18.091 6.417 -13.500 1.00 75.75 71 ARG A CA 1
ATOM 567 C C . ARG A 1 71 ? 17.147 7.105 -12.519 1.00 75.75 71 ARG A C 1
ATOM 569 O O . ARG A 1 71 ? 17.543 8.093 -11.903 1.00 75.75 71 ARG A O 1
ATOM 576 N N . VAL A 1 72 ? 15.950 6.562 -12.295 1.00 72.44 72 VAL A N 1
ATOM 577 C CA . VAL A 1 72 ? 14.997 7.158 -11.347 1.00 72.44 72 VAL A CA 1
ATOM 578 C C . VAL A 1 72 ? 15.473 7.040 -9.900 1.00 72.44 72 VAL A C 1
ATOM 580 O O . VAL A 1 72 ? 15.409 8.016 -9.158 1.00 72.44 72 VAL A O 1
ATOM 583 N N . VAL A 1 73 ? 16.026 5.898 -9.489 1.00 78.31 73 VAL A N 1
ATOM 584 C CA . VAL A 1 73 ? 16.591 5.747 -8.136 1.00 78.31 73 VAL A CA 1
ATOM 585 C C . VAL A 1 73 ? 17.762 6.709 -7.914 1.00 78.31 73 VAL A C 1
ATOM 587 O O . VAL A 1 73 ? 17.880 7.288 -6.833 1.00 78.31 73 VAL A O 1
ATOM 590 N N . SER A 1 74 ? 18.607 6.919 -8.928 1.00 77.94 74 SER A N 1
ATOM 591 C CA . SER A 1 74 ? 19.722 7.869 -8.852 1.00 77.94 74 SER A CA 1
ATOM 592 C C . SER A 1 74 ? 19.267 9.328 -8.756 1.00 77.94 74 SER A C 1
ATOM 594 O O . SER A 1 74 ? 19.909 10.108 -8.057 1.00 77.94 74 SER A O 1
ATOM 596 N N . SER A 1 75 ? 18.151 9.696 -9.398 1.00 77.12 75 SER A N 1
ATOM 597 C CA . SER A 1 75 ? 17.647 11.074 -9.418 1.00 77.12 75 SER A CA 1
ATOM 598 C C . SER A 1 75 ? 16.764 11.410 -8.214 1.00 77.12 75 SER A C 1
ATOM 600 O O . SER A 1 75 ? 16.881 12.501 -7.661 1.00 77.12 75 SER A O 1
ATOM 602 N N . MET A 1 76 ? 15.914 10.480 -7.768 1.00 73.31 76 MET A N 1
ATOM 603 C CA . MET A 1 76 ? 15.079 10.638 -6.567 1.00 73.31 76 MET A CA 1
ATOM 604 C C . MET A 1 76 ? 15.851 10.438 -5.257 1.00 73.31 76 MET A C 1
ATOM 606 O O . MET A 1 76 ? 15.409 10.907 -4.204 1.00 73.31 76 MET A O 1
ATOM 610 N N . GLY A 1 77 ? 16.967 9.709 -5.302 1.00 79.50 77 GLY A N 1
ATOM 611 C CA . GLY A 1 77 ? 17.668 9.229 -4.119 1.00 79.50 77 GLY A CA 1
ATOM 612 C C . GLY A 1 77 ? 17.065 7.932 -3.568 1.00 79.50 77 GLY A C 1
ATOM 613 O O . GLY A 1 77 ? 15.853 7.697 -3.597 1.00 79.50 77 GLY A O 1
ATOM 614 N N . LYS A 1 78 ? 17.941 7.072 -3.036 1.00 77.00 78 LYS A N 1
ATOM 615 C CA . LYS A 1 78 ? 17.599 5.722 -2.558 1.00 77.00 78 LYS A CA 1
ATOM 616 C C . LYS A 1 78 ? 16.542 5.725 -1.449 1.00 77.00 78 LYS A C 1
ATOM 618 O O . LYS A 1 78 ? 15.641 4.889 -1.472 1.00 77.00 78 LYS A O 1
ATOM 623 N N . ASP A 1 79 ? 16.629 6.669 -0.517 1.00 73.69 79 ASP A N 1
ATOM 624 C CA . ASP A 1 79 ? 15.721 6.741 0.633 1.00 73.69 79 ASP A CA 1
ATOM 625 C C . ASP A 1 79 ? 14.307 7.153 0.209 1.00 73.69 79 ASP A C 1
ATOM 627 O O . ASP A 1 79 ? 13.327 6.517 0.598 1.00 73.69 79 ASP A O 1
ATOM 631 N N . SER A 1 80 ? 14.188 8.146 -0.677 1.00 75.94 80 SER A N 1
ATOM 632 C CA . SER A 1 80 ? 12.910 8.572 -1.262 1.00 75.94 80 SER A CA 1
ATOM 633 C C . SER A 1 80 ? 12.221 7.430 -2.005 1.00 75.94 80 SER A C 1
ATOM 635 O O . SER A 1 80 ? 11.017 7.217 -1.846 1.00 75.94 80 SER A O 1
ATOM 637 N N . PHE A 1 81 ? 12.987 6.660 -2.787 1.00 79.50 81 PHE A N 1
ATOM 638 C CA . PHE A 1 81 ? 12.470 5.480 -3.472 1.00 79.50 81 PHE A CA 1
ATOM 639 C C . PHE A 1 81 ? 12.011 4.402 -2.483 1.00 79.50 81 PHE A C 1
ATOM 641 O O . PHE A 1 81 ? 10.924 3.852 -2.641 1.00 79.50 81 PHE A O 1
ATOM 648 N N . TYR A 1 82 ? 12.792 4.129 -1.436 1.00 79.25 82 TYR A N 1
ATOM 649 C CA . TYR A 1 82 ? 12.411 3.164 -0.405 1.00 79.25 82 TYR A CA 1
ATOM 650 C C . TYR A 1 82 ? 11.103 3.564 0.294 1.00 79.25 82 TYR A C 1
ATOM 652 O O . TYR A 1 82 ? 10.190 2.747 0.421 1.00 79.25 82 TYR A O 1
ATOM 660 N N . HIS A 1 83 ? 10.958 4.839 0.667 1.00 80.38 83 HIS A N 1
ATOM 661 C CA . HIS A 1 83 ? 9.718 5.359 1.242 1.00 80.38 83 HIS A CA 1
ATOM 662 C C . HIS A 1 83 ? 8.529 5.248 0.283 1.00 80.38 83 HIS A C 1
ATOM 664 O O . HIS A 1 83 ? 7.439 4.860 0.707 1.00 80.38 83 HIS A O 1
ATOM 670 N N . LEU A 1 84 ? 8.724 5.554 -1.002 1.00 80.38 84 LEU A N 1
ATOM 671 C CA . LEU A 1 84 ? 7.690 5.387 -2.022 1.00 80.38 84 LEU A CA 1
ATOM 672 C C . LEU A 1 84 ? 7.286 3.914 -2.170 1.00 80.38 84 LEU A C 1
ATOM 674 O O . LEU A 1 84 ? 6.096 3.606 -2.159 1.00 80.38 84 LEU A O 1
ATOM 678 N N . SER A 1 85 ? 8.261 3.007 -2.246 1.00 81.12 85 SER A N 1
ATOM 679 C CA . SER A 1 85 ? 8.024 1.567 -2.368 1.00 81.12 85 SER A CA 1
ATOM 680 C C . SER A 1 85 ? 7.213 1.030 -1.189 1.00 81.12 85 SER A C 1
ATOM 682 O O . SER A 1 85 ? 6.221 0.336 -1.401 1.00 81.12 85 SER A O 1
ATOM 684 N N . LEU A 1 86 ? 7.566 1.408 0.046 1.00 83.06 86 LEU A N 1
ATOM 685 C CA . LEU A 1 86 ? 6.813 1.022 1.245 1.00 83.06 86 LEU A CA 1
ATOM 686 C C . LEU A 1 86 ? 5.366 1.533 1.215 1.00 83.06 86 LEU A C 1
ATOM 688 O O . LEU A 1 86 ? 4.437 0.813 1.585 1.00 83.06 86 LEU A O 1
ATOM 692 N N . LYS A 1 87 ? 5.153 2.774 0.760 1.00 84.56 87 LYS A N 1
ATOM 693 C CA . LYS A 1 87 ? 3.804 3.342 0.614 1.00 84.56 87 LYS A CA 1
ATOM 694 C C . LYS A 1 87 ? 2.979 2.576 -0.417 1.00 84.56 87 LYS A C 1
ATOM 696 O O . LYS A 1 87 ? 1.815 2.280 -0.154 1.00 84.56 87 LYS A O 1
ATOM 701 N N . LEU A 1 88 ? 3.569 2.249 -1.566 1.00 83.38 88 LEU A N 1
ATOM 702 C CA . LEU A 1 88 ? 2.906 1.490 -2.628 1.00 83.38 88 LEU A CA 1
ATOM 703 C C . LEU A 1 88 ? 2.563 0.067 -2.179 1.00 83.38 88 LEU A C 1
ATOM 705 O O . LEU A 1 88 ? 1.456 -0.404 -2.434 1.00 83.38 88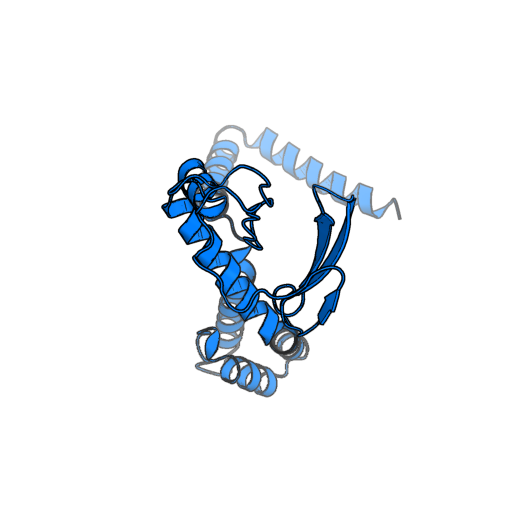 LEU A O 1
ATOM 709 N N . GLU A 1 89 ? 3.469 -0.601 -1.467 1.00 84.94 89 GLU A N 1
ATOM 710 C CA . GLU A 1 89 ? 3.222 -1.927 -0.894 1.00 84.94 89 GLU A CA 1
ATOM 711 C C . GLU A 1 89 ? 2.042 -1.900 0.087 1.00 84.94 89 GLU A C 1
ATOM 713 O O . GLU A 1 89 ? 1.120 -2.714 -0.016 1.00 84.94 89 GLU A O 1
ATOM 718 N N . LEU A 1 90 ? 2.007 -0.906 0.981 1.00 85.12 90 LEU A N 1
ATOM 719 C CA . LEU A 1 90 ? 0.893 -0.738 1.908 1.00 85.12 90 LEU A CA 1
ATOM 720 C C . LEU A 1 90 ? -0.422 -0.417 1.178 1.00 85.12 90 LEU A C 1
ATOM 722 O O . LEU A 1 90 ? -1.459 -0.969 1.539 1.00 85.12 90 LEU A O 1
ATOM 726 N N . LEU A 1 91 ? -0.403 0.416 0.130 1.00 86.81 91 LEU A N 1
ATOM 727 C CA . LEU A 1 91 ? -1.589 0.688 -0.695 1.00 86.81 91 LEU A CA 1
ATOM 728 C C . LEU A 1 91 ? -2.120 -0.573 -1.377 1.00 86.81 91 LEU A C 1
ATOM 730 O O . LEU A 1 91 ? -3.331 -0.798 -1.361 1.00 86.81 91 LEU A O 1
ATOM 734 N N . ASN A 1 92 ? -1.238 -1.405 -1.933 1.00 85.81 92 ASN A N 1
ATOM 735 C CA . ASN A 1 92 ? -1.628 -2.675 -2.544 1.00 85.81 92 ASN A CA 1
ATOM 736 C C . ASN A 1 92 ? -2.311 -3.581 -1.513 1.00 85.81 92 ASN A C 1
ATOM 738 O O . ASN A 1 92 ? -3.428 -4.049 -1.745 1.00 85.81 92 ASN A O 1
ATOM 742 N N . LYS A 1 93 ? -1.708 -3.723 -0.328 1.00 86.50 93 LYS A N 1
ATOM 743 C CA . LYS A 1 93 ? -2.262 -4.516 0.774 1.00 86.50 93 LYS A CA 1
ATOM 744 C C . LYS A 1 93 ? -3.617 -3.993 1.260 1.00 86.50 93 LYS A C 1
ATOM 746 O O . LYS A 1 93 ? -4.555 -4.756 1.484 1.00 86.50 93 LYS A O 1
ATOM 751 N N . LEU A 1 94 ? -3.765 -2.675 1.394 1.00 88.00 94 LEU A N 1
ATOM 752 C CA . LEU A 1 94 ? -5.048 -2.050 1.736 1.00 88.00 94 LEU A CA 1
ATOM 753 C C . LEU A 1 94 ? -6.101 -2.276 0.637 1.00 88.00 94 LEU A C 1
ATOM 755 O O . LEU A 1 94 ? -7.275 -2.504 0.948 1.00 88.00 94 LEU A O 1
ATOM 759 N N . GLY A 1 95 ? -5.687 -2.247 -0.632 1.00 86.81 95 GLY A N 1
ATOM 760 C CA . GLY A 1 95 ? -6.533 -2.508 -1.795 1.00 86.81 95 GLY A CA 1
ATOM 761 C C . GLY A 1 95 ? -7.132 -3.916 -1.800 1.00 86.81 95 GLY A C 1
ATOM 762 O O . GLY A 1 95 ? -8.326 -4.074 -2.068 1.00 86.81 95 GLY A O 1
ATOM 763 N N . GLU A 1 96 ? -6.359 -4.934 -1.419 1.00 87.69 96 GLU A N 1
ATOM 764 C CA . GLU A 1 96 ? -6.851 -6.313 -1.269 1.00 87.69 96 GLU A CA 1
ATOM 765 C C . GLU A 1 96 ? -7.975 -6.419 -0.228 1.00 87.69 96 GLU A C 1
ATOM 767 O O . GLU A 1 96 ? -8.964 -7.135 -0.418 1.00 87.69 96 GLU A O 1
ATOM 772 N N . HIS A 1 97 ? -7.886 -5.630 0.843 1.00 88.81 97 HIS A N 1
ATOM 773 C CA . HIS A 1 97 ? -8.857 -5.634 1.933 1.00 88.81 97 HIS A CA 1
ATOM 774 C C . HIS A 1 97 ? -9.950 -4.558 1.816 1.00 88.81 97 HIS A C 1
ATOM 776 O O . HIS A 1 97 ? -10.722 -4.383 2.767 1.00 88.81 97 HIS A O 1
ATOM 782 N N . HIS A 1 98 ? -10.095 -3.864 0.677 1.00 88.00 98 HIS A N 1
ATOM 783 C CA . HIS A 1 98 ? -10.979 -2.689 0.565 1.00 88.00 98 HIS A CA 1
ATOM 784 C C . HIS A 1 98 ? -12.421 -2.958 1.048 1.00 88.00 98 HIS A C 1
ATOM 786 O O . HIS A 1 98 ? -13.028 -2.132 1.738 1.00 88.00 98 HIS A O 1
ATOM 792 N N . ARG A 1 99 ? -12.987 -4.129 0.707 1.00 89.38 99 ARG A N 1
ATOM 793 C CA . ARG A 1 99 ? -14.362 -4.509 1.090 1.00 89.38 99 ARG A CA 1
ATOM 794 C C . ARG A 1 99 ? -14.478 -4.685 2.597 1.00 89.38 99 ARG A C 1
ATOM 796 O O . ARG A 1 99 ? -15.447 -4.235 3.207 1.00 89.38 99 ARG A O 1
ATOM 803 N N . THR A 1 100 ? -13.478 -5.322 3.192 1.00 90.12 100 THR A N 1
ATOM 804 C CA . THR A 1 100 ? -13.411 -5.602 4.625 1.00 90.12 100 THR A CA 1
ATOM 805 C C . THR A 1 100 ? -13.210 -4.314 5.422 1.00 90.12 100 THR A C 1
ATOM 807 O O . THR A 1 100 ? -13.913 -4.109 6.410 1.00 90.12 100 THR A O 1
ATOM 810 N N . LEU A 1 101 ? -12.362 -3.397 4.945 1.00 90.06 101 LEU A N 1
ATOM 811 C CA . LEU A 1 101 ? -12.170 -2.066 5.535 1.00 90.06 101 LEU A CA 1
ATOM 812 C C . LEU A 1 101 ? -13.450 -1.217 5.464 1.00 90.06 101 LEU A C 1
ATOM 814 O O . LEU A 1 101 ? -13.869 -0.625 6.459 1.00 90.06 101 LEU A O 1
ATOM 818 N N . LYS A 1 102 ? -14.161 -1.226 4.329 1.00 91.19 102 LYS A N 1
ATOM 819 C CA . LYS A 1 102 ? -15.473 -0.559 4.212 1.00 91.19 102 LYS A CA 1
ATOM 820 C C . LYS A 1 102 ? -16.502 -1.158 5.176 1.00 91.19 102 LYS A C 1
ATOM 822 O O . LYS A 1 102 ? -17.301 -0.432 5.781 1.00 91.19 102 LYS A O 1
ATOM 827 N N . ARG A 1 103 ? -16.479 -2.485 5.346 1.00 91.88 103 ARG A N 1
ATOM 828 C CA . ARG A 1 103 ? -17.334 -3.193 6.304 1.00 91.88 103 ARG A CA 1
ATOM 829 C C . ARG A 1 103 ? -17.004 -2.794 7.741 1.00 91.88 103 ARG A C 1
ATOM 831 O O . ARG A 1 103 ? -17.945 -2.568 8.491 1.00 91.88 103 ARG A O 1
ATOM 838 N N . LEU A 1 104 ? -15.728 -2.646 8.105 1.00 90.94 104 LEU A N 1
ATOM 839 C CA . LEU A 1 104 ? -15.297 -2.198 9.436 1.00 90.94 104 LEU A CA 1
ATOM 840 C C . LEU A 1 104 ? -15.981 -0.880 9.829 1.00 90.94 104 LEU A C 1
ATOM 842 O O . LEU A 1 104 ? -16.671 -0.813 10.847 1.00 90.94 104 LEU A O 1
ATOM 846 N N . ILE A 1 105 ? -15.870 0.134 8.965 1.00 90.19 105 ILE A N 1
ATOM 847 C CA . ILE A 1 105 ? -16.478 1.457 9.175 1.00 90.19 105 ILE A CA 1
ATOM 848 C C . ILE A 1 105 ? -18.006 1.343 9.259 1.00 90.19 105 ILE A C 1
ATOM 850 O O . ILE A 1 105 ? -18.642 1.969 10.106 1.00 90.19 105 ILE A O 1
ATOM 854 N N . SER A 1 106 ? -18.610 0.509 8.409 1.00 92.25 106 SER A N 1
ATOM 855 C CA . SER A 1 106 ? -20.064 0.311 8.390 1.00 92.25 106 SER A CA 1
ATOM 856 C C . SER A 1 106 ? -20.584 -0.343 9.675 1.00 92.25 106 SER A C 1
ATOM 858 O O . SER A 1 106 ? -21.594 0.108 10.210 1.00 92.25 106 SER A O 1
ATOM 860 N N . GLN A 1 107 ? -19.889 -1.359 10.203 1.00 91.88 107 GLN A N 1
ATOM 861 C CA . GLN A 1 107 ? -20.264 -2.029 11.456 1.00 91.88 107 GLN A CA 1
ATOM 862 C C . GLN A 1 107 ? -20.197 -1.069 12.648 1.00 91.88 107 GLN A C 1
ATOM 864 O O . GLN A 1 107 ? -21.110 -1.066 13.473 1.00 91.88 107 GLN A O 1
ATOM 869 N N . TYR A 1 108 ? -19.173 -0.208 12.696 1.00 90.69 108 TYR A N 1
ATOM 870 C CA . TYR A 1 108 ? -19.083 0.852 13.701 1.00 90.69 108 TYR A CA 1
ATOM 871 C C . TYR A 1 108 ? -20.259 1.836 13.595 1.00 90.69 108 TYR A C 1
ATOM 873 O O . TYR A 1 108 ? -20.946 2.073 14.586 1.00 90.69 108 TYR A O 1
ATOM 881 N N . LYS A 1 109 ? -20.555 2.350 12.390 1.00 90.62 109 LYS A N 1
ATOM 882 C CA . LYS A 1 109 ? -21.673 3.291 12.166 1.00 90.62 109 LYS A CA 1
ATOM 883 C C . LYS A 1 109 ? -23.038 2.709 12.544 1.00 90.62 109 LYS A C 1
ATOM 885 O O . LYS A 1 109 ? -23.908 3.447 12.987 1.00 90.62 109 LYS A O 1
ATOM 890 N N . GLN A 1 110 ? -23.227 1.404 12.357 1.00 91.88 110 GLN A N 1
ATOM 891 C CA . GLN A 1 110 ? -24.455 0.687 12.719 1.00 91.88 110 GLN A CA 1
ATOM 892 C C . GLN A 1 110 ? -24.524 0.318 14.212 1.00 91.88 110 GLN A C 1
ATOM 894 O O . GLN A 1 110 ? -25.523 -0.244 14.652 1.00 91.88 110 GLN A O 1
ATOM 899 N N . GLY A 1 111 ? -23.471 0.584 14.993 1.00 88.81 111 GLY A N 1
ATOM 900 C CA . GLY A 1 111 ? -23.391 0.212 16.408 1.00 88.81 111 GLY A CA 1
ATOM 901 C C . GLY A 1 111 ? -23.185 -1.288 16.659 1.00 88.81 111 GLY A C 1
ATOM 902 O O . GLY A 1 111 ? -23.295 -1.741 17.799 1.00 88.81 111 GLY A O 1
ATOM 903 N N . ASN A 1 112 ? -22.867 -2.084 15.632 1.00 91.81 112 ASN A N 1
ATOM 904 C CA . ASN A 1 112 ? -22.653 -3.523 15.777 1.00 91.81 112 ASN A CA 1
ATOM 905 C C . ASN A 1 112 ? -21.217 -3.834 16.229 1.00 91.81 112 ASN A C 1
ATOM 907 O O . ASN A 1 112 ? -20.350 -4.193 15.430 1.00 91.81 112 ASN A O 1
ATOM 911 N N . ILE A 1 113 ? -20.977 -3.736 17.538 1.00 89.31 113 ILE A N 1
ATOM 912 C CA . ILE A 1 113 ? -19.645 -3.926 18.137 1.00 89.31 113 ILE A CA 1
ATOM 913 C C . ILE A 1 113 ? -19.109 -5.351 17.949 1.00 89.31 113 ILE A C 1
ATOM 915 O O . ILE A 1 113 ? -17.926 -5.532 17.680 1.00 89.31 113 ILE A O 1
ATOM 919 N N . LYS A 1 114 ? -19.973 -6.375 18.010 1.00 89.06 114 LYS A N 1
ATOM 920 C CA . LYS A 1 114 ? -19.559 -7.770 17.765 1.00 89.06 114 LYS A CA 1
ATOM 921 C C . LYS A 1 114 ? -19.109 -7.971 16.316 1.00 89.06 114 LYS A C 1
ATOM 923 O O . LYS A 1 114 ? -18.122 -8.657 16.057 1.00 89.06 114 LYS A O 1
ATOM 928 N N . GLY A 1 115 ? -19.835 -7.369 15.371 1.00 88.62 115 GLY A N 1
ATOM 929 C CA . GLY A 1 115 ? -19.462 -7.358 13.958 1.00 88.62 115 GLY A CA 1
ATOM 930 C C . GLY A 1 115 ? -18.150 -6.614 13.726 1.00 88.62 115 GLY A C 1
ATOM 931 O O . GLY A 1 115 ? -17.284 -7.121 13.021 1.00 88.62 115 GLY A O 1
ATOM 932 N N . PHE A 1 116 ? -17.981 -5.455 14.362 1.00 89.75 116 PHE A N 1
ATOM 933 C CA . PHE A 1 116 ? -16.753 -4.663 14.315 1.00 89.75 116 PHE A CA 1
ATOM 934 C C . PHE A 1 116 ? -15.531 -5.452 14.811 1.00 89.75 116 PHE A C 1
ATOM 936 O O . PHE A 1 116 ? -14.550 -5.565 14.079 1.00 89.75 116 PHE A O 1
ATOM 943 N N . ASP A 1 117 ? -15.621 -6.077 15.989 1.00 89.94 117 ASP A N 1
ATOM 944 C CA . ASP A 1 117 ? -14.545 -6.896 16.568 1.00 89.94 117 ASP A CA 1
ATOM 945 C C . ASP A 1 117 ? -14.157 -8.067 15.650 1.00 89.94 117 ASP A C 1
ATOM 947 O O . ASP A 1 117 ? -12.979 -8.296 15.369 1.00 89.94 117 ASP A O 1
ATOM 951 N N . LYS A 1 118 ? -15.151 -8.758 15.075 1.00 90.25 118 LYS A N 1
ATOM 952 C CA . LYS A 1 118 ? -14.901 -9.835 14.106 1.00 90.25 118 LYS A CA 1
ATOM 953 C C . LYS A 1 118 ? -14.160 -9.335 12.863 1.00 90.25 118 LYS A C 1
ATOM 955 O O . LYS A 1 118 ? -13.324 -10.056 12.323 1.00 90.25 118 LYS A O 1
ATOM 960 N N . VAL A 1 119 ? -14.465 -8.123 12.396 1.00 89.69 119 VAL A N 1
ATOM 961 C CA . VAL A 1 119 ? -13.785 -7.532 11.238 1.00 89.69 119 VAL A CA 1
ATOM 962 C C . VAL A 1 119 ? -12.347 -7.144 11.580 1.00 89.69 119 VAL A C 1
ATOM 964 O O . VAL A 1 119 ? -11.461 -7.491 10.804 1.00 89.69 119 VAL A O 1
ATOM 967 N N . ILE A 1 120 ? -12.091 -6.516 12.733 1.00 87.69 120 ILE A N 1
ATOM 968 C CA . ILE A 1 120 ? -10.719 -6.209 13.182 1.00 87.69 120 ILE A CA 1
ATOM 969 C C . ILE A 1 120 ? -9.881 -7.483 13.268 1.00 87.69 120 ILE A C 1
ATOM 971 O O . ILE A 1 120 ? -8.796 -7.543 12.700 1.00 87.69 120 ILE A O 1
ATOM 975 N N . LYS A 1 121 ? -10.416 -8.534 13.897 1.00 87.00 121 LYS A N 1
ATOM 976 C CA . LYS A 1 121 ? -9.727 -9.827 14.025 1.00 87.00 121 LYS A CA 1
ATOM 977 C C . LYS A 1 121 ? -9.472 -10.522 12.690 1.00 87.00 121 LYS A C 1
ATOM 979 O O . LYS A 1 121 ? -8.567 -11.337 12.613 1.00 87.00 121 LYS A O 1
ATOM 984 N N . SER A 1 122 ? -10.253 -10.221 11.651 1.00 87.50 122 SER A N 1
ATOM 985 C CA . SER A 1 122 ? -10.026 -10.762 10.303 1.00 87.50 122 SER A CA 1
ATOM 986 C C . SER A 1 122 ? -8.940 -10.027 9.513 1.00 87.50 122 SER A C 1
ATOM 988 O O . SER A 1 122 ? -8.532 -10.511 8.466 1.00 87.50 122 SER A O 1
ATOM 990 N N . LEU A 1 123 ? -8.494 -8.860 9.985 1.00 84.75 123 LEU A N 1
ATOM 991 C CA . LEU A 1 123 ? -7.498 -8.011 9.328 1.00 84.75 123 LEU A CA 1
ATOM 992 C C . LEU A 1 123 ? -6.126 -8.157 10.007 1.00 84.75 123 LEU A C 1
ATOM 994 O O . LEU A 1 123 ? -5.458 -7.163 10.291 1.00 84.75 123 LEU A O 1
ATOM 998 N N . THR A 1 124 ? -5.718 -9.398 10.290 1.00 78.56 124 THR A N 1
ATOM 999 C CA . THR A 1 124 ? -4.431 -9.716 10.937 1.00 78.56 124 THR A CA 1
ATOM 1000 C C . THR A 1 124 ? -3.247 -9.173 10.155 1.00 78.56 124 THR A C 1
ATOM 1002 O O . THR A 1 124 ? -2.292 -8.679 10.742 1.00 78.56 124 THR A O 1
ATOM 1005 N N . ASP A 1 125 ? -3.348 -9.181 8.829 1.00 79.38 125 ASP A N 1
ATOM 1006 C CA . ASP A 1 125 ? -2.245 -8.814 7.946 1.00 79.38 125 ASP A CA 1
ATOM 1007 C C . ASP A 1 125 ? -1.935 -7.310 8.016 1.00 79.38 125 ASP A C 1
ATOM 1009 O O . ASP A 1 125 ? -0.815 -6.884 7.740 1.00 79.38 125 ASP A O 1
ATOM 1013 N N . LEU A 1 126 ? -2.900 -6.486 8.429 1.00 79.62 126 LEU A N 1
ATOM 1014 C CA . LEU A 1 126 ? -2.731 -5.039 8.581 1.00 79.62 126 LEU A CA 1
ATOM 1015 C C . LEU A 1 126 ? -2.235 -4.633 9.980 1.00 79.62 126 LEU A C 1
ATOM 1017 O O . LEU A 1 126 ? -2.119 -3.439 10.252 1.00 79.62 126 LEU A O 1
ATOM 1021 N N . ASN A 1 127 ? -1.916 -5.603 10.851 1.00 74.81 127 ASN A N 1
ATOM 1022 C CA . ASN A 1 127 ? -1.377 -5.391 12.202 1.00 74.81 127 ASN A CA 1
ATOM 1023 C C . ASN A 1 127 ? -2.191 -4.395 13.047 1.00 74.81 127 ASN A C 1
ATOM 1025 O O . ASN A 1 127 ? -1.640 -3.623 13.835 1.00 74.81 127 ASN A O 1
ATOM 1029 N N . PHE A 1 128 ? -3.519 -4.399 12.898 1.00 80.38 128 PHE A N 1
ATOM 1030 C CA . PHE A 1 128 ? -4.368 -3.575 13.748 1.00 80.38 128 PHE A CA 1
ATOM 1031 C C . PHE A 1 128 ? -4.313 -4.052 15.200 1.00 80.38 128 PHE A C 1
ATOM 1033 O O . PHE A 1 128 ? -4.326 -5.261 15.451 1.00 80.38 128 PHE A O 1
ATOM 1040 N N . PRO A 1 129 ? -4.312 -3.129 16.178 1.00 73.00 129 PRO A N 1
ATOM 1041 C CA . PRO A 1 129 ? -4.433 -3.522 17.568 1.00 73.00 129 PRO A CA 1
ATOM 1042 C C . PRO A 1 129 ? -5.780 -4.236 17.775 1.00 73.00 129 PRO A C 1
ATOM 1044 O O . PRO A 1 129 ? -6.824 -3.696 17.392 1.00 73.00 129 PRO A O 1
ATOM 1047 N N . PRO A 1 130 ? -5.790 -5.445 18.367 1.00 75.62 130 PRO A N 1
ATOM 1048 C CA . PRO A 1 130 ? -7.031 -6.143 18.650 1.00 75.62 130 PRO A CA 1
ATOM 1049 C C . PRO A 1 130 ? -7.837 -5.368 19.690 1.00 75.62 130 PRO A C 1
ATOM 1051 O O . PRO A 1 130 ? -7.288 -4.707 20.578 1.00 75.62 130 PRO A O 1
ATOM 1054 N N . LEU A 1 131 ? -9.159 -5.486 19.603 1.00 81.62 131 LEU A N 1
ATOM 1055 C CA . LEU A 1 131 ? -10.051 -4.878 20.573 1.00 81.62 131 LEU A CA 1
ATOM 1056 C C . LEU A 1 131 ? -9.840 -5.542 21.947 1.00 81.62 131 LEU A C 1
ATOM 1058 O O . LEU A 1 131 ? -10.088 -6.738 22.107 1.00 81.62 131 LEU A O 1
ATOM 1062 N N . LYS A 1 132 ? -9.365 -4.774 22.937 1.00 77.19 132 LYS A N 1
ATOM 1063 C CA . LYS A 1 132 ? -9.113 -5.282 24.298 1.00 77.19 132 LYS A CA 1
ATOM 1064 C C . LYS A 1 132 ? -10.414 -5.520 25.059 1.00 77.19 132 LYS A C 1
ATOM 1066 O O . LYS A 1 132 ? -10.582 -6.564 25.683 1.00 77.19 132 LYS A O 1
ATOM 1071 N N . THR A 1 133 ? -11.340 -4.565 24.997 1.00 81.31 133 THR A N 1
ATOM 1072 C CA . THR A 1 133 ? -12.672 -4.674 25.599 1.00 81.31 133 THR A CA 1
ATOM 1073 C C . THR A 1 133 ? -13.739 -4.041 24.705 1.00 81.31 133 THR A C 1
ATOM 1075 O O . THR A 1 133 ? -13.445 -3.276 23.795 1.00 81.31 133 THR A O 1
ATOM 1078 N N . HIS A 1 134 ? -15.014 -4.327 24.979 1.00 86.50 134 HIS A N 1
ATOM 1079 C CA . HIS A 1 134 ? -16.144 -3.690 24.287 1.00 86.50 134 HIS A CA 1
ATOM 1080 C C . HIS A 1 134 ? -16.522 -2.325 24.889 1.00 86.50 134 HIS A C 1
ATOM 1082 O O . HIS A 1 134 ? -17.635 -1.838 24.678 1.00 86.50 134 HIS A O 1
ATOM 1088 N N . LYS A 1 135 ? -15.630 -1.715 25.678 1.00 87.62 135 LYS A N 1
ATOM 1089 C CA . LYS A 1 135 ? -15.832 -0.358 26.179 1.00 87.62 135 LYS A CA 1
ATOM 1090 C C . LYS A 1 135 ? -15.679 0.652 25.040 1.00 87.62 135 LYS A C 1
ATOM 1092 O O . LYS A 1 135 ? -14.975 0.405 24.061 1.00 87.62 135 LYS A O 1
ATOM 1097 N N . LYS A 1 136 ? -16.359 1.795 25.158 1.00 85.19 136 LYS A N 1
ATOM 1098 C CA . LYS A 1 136 ? -16.405 2.809 24.092 1.00 85.19 136 LYS A CA 1
ATOM 1099 C C . LYS A 1 136 ? -15.018 3.358 23.766 1.00 85.19 136 LYS A C 1
ATOM 1101 O O . LYS A 1 136 ? -14.724 3.582 22.598 1.00 85.19 136 LYS A O 1
ATOM 1106 N N . GLU A 1 137 ? -14.178 3.528 24.777 1.00 87.75 137 GLU A N 1
ATOM 1107 C CA . GLU A 1 137 ? -12.818 4.047 24.658 1.00 87.75 137 GLU A CA 1
ATOM 1108 C C . GLU A 1 137 ? -11.956 3.127 23.788 1.00 87.75 137 GLU A C 1
ATOM 1110 O O . GLU A 1 137 ? -11.302 3.593 22.859 1.00 87.75 137 GLU A O 1
ATOM 1115 N N . ASP A 1 138 ? -12.0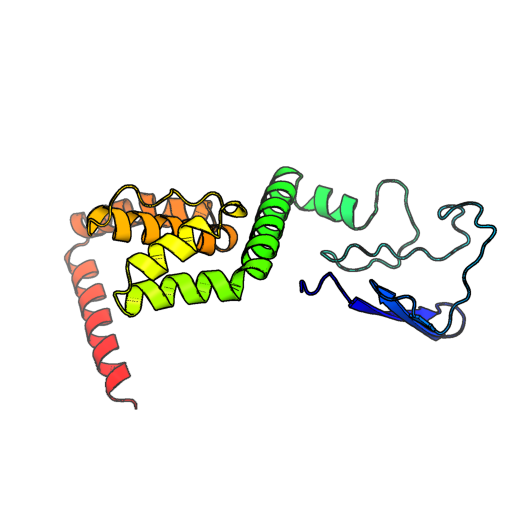32 1.815 24.021 1.00 85.62 138 ASP A N 1
ATOM 1116 C CA . ASP A 1 138 ? -11.280 0.816 23.257 1.00 85.62 138 ASP A CA 1
ATOM 1117 C C . ASP A 1 138 ? -11.780 0.701 21.811 1.00 85.62 138 ASP A C 1
ATOM 1119 O O . ASP A 1 138 ? -10.981 0.551 20.888 1.00 85.62 138 ASP A O 1
ATOM 1123 N N . ILE A 1 139 ? -13.096 0.813 21.591 1.00 86.88 139 ILE A N 1
ATOM 1124 C CA . ILE A 1 139 ? -13.691 0.804 20.245 1.00 86.88 139 ILE A CA 1
ATOM 1125 C C . ILE A 1 139 ? -13.232 2.028 19.448 1.00 86.88 139 ILE A C 1
ATOM 1127 O O . ILE A 1 139 ? -12.850 1.901 18.284 1.00 86.88 139 ILE A O 1
ATOM 1131 N N . ILE A 1 140 ? -13.254 3.207 20.073 1.00 86.88 140 ILE A N 1
ATOM 1132 C CA . ILE A 1 140 ? -12.808 4.457 19.455 1.00 86.88 140 ILE A CA 1
ATOM 1133 C C . ILE A 1 140 ? -11.305 4.397 19.172 1.00 86.88 140 ILE A C 1
ATOM 1135 O O . ILE A 1 140 ? -10.892 4.710 18.057 1.00 86.88 140 ILE A O 1
ATOM 1139 N N . ALA A 1 141 ? -10.494 3.941 20.129 1.00 87.44 141 ALA A N 1
ATOM 1140 C CA . ALA A 1 141 ? -9.056 3.773 19.939 1.00 87.44 141 ALA A CA 1
ATOM 1141 C C . ALA A 1 141 ? -8.752 2.836 18.761 1.00 87.44 141 ALA A C 1
ATOM 1143 O O . ALA A 1 141 ? -7.975 3.196 17.878 1.00 87.44 141 ALA A O 1
ATOM 1144 N N . ALA A 1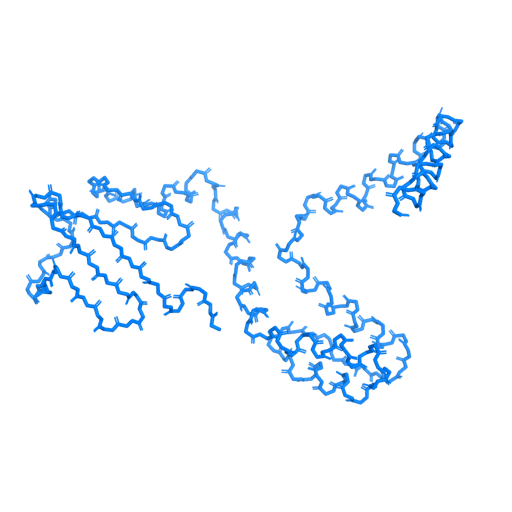 142 ? -9.426 1.685 18.690 1.00 88.00 142 ALA A N 1
ATOM 1145 C CA . ALA A 1 142 ? -9.267 0.739 17.591 1.00 88.00 142 ALA A CA 1
ATOM 1146 C C . ALA A 1 142 ? -9.690 1.335 16.237 1.00 88.00 142 ALA A C 1
ATOM 1148 O O . ALA A 1 142 ? -9.010 1.121 15.233 1.00 88.00 142 ALA A O 1
ATOM 1149 N N . LEU A 1 143 ? -10.772 2.123 16.200 1.00 89.00 143 LEU A N 1
ATOM 1150 C CA . LEU A 1 143 ? -11.197 2.833 14.992 1.00 89.00 143 LEU A CA 1
ATOM 1151 C C . LEU A 1 143 ? -10.145 3.854 14.541 1.00 89.00 143 LEU A C 1
ATOM 1153 O O . LEU A 1 143 ? -9.784 3.857 13.366 1.00 89.00 143 LEU A O 1
ATOM 1157 N N . TYR A 1 144 ? -9.626 4.677 15.457 1.00 88.75 144 TYR A N 1
ATOM 1158 C CA . TYR A 1 144 ? -8.588 5.661 15.142 1.00 88.75 144 TYR A CA 1
ATOM 1159 C C . TYR A 1 144 ? -7.301 4.995 14.656 1.00 88.75 144 TYR A C 1
ATOM 1161 O O . TYR A 1 144 ? -6.747 5.414 13.637 1.00 88.75 144 TYR A O 1
ATOM 1169 N N . SER A 1 145 ? -6.857 3.925 15.323 1.00 86.81 145 SER A N 1
ATOM 1170 C CA . SER A 1 145 ? -5.717 3.125 14.868 1.00 86.81 145 SER A CA 1
ATOM 1171 C C . SER A 1 145 ? -5.953 2.575 13.466 1.00 86.81 145 SER A C 1
ATOM 1173 O O . SER A 1 145 ? -5.078 2.699 12.611 1.00 86.81 145 SER A O 1
ATOM 1175 N N . ALA A 1 146 ? -7.150 2.045 13.196 1.00 88.19 146 ALA A N 1
ATOM 1176 C CA . ALA A 1 146 ? -7.487 1.531 11.879 1.00 88.19 146 ALA A CA 1
ATOM 1177 C C . ALA A 1 146 ? -7.430 2.625 10.806 1.00 88.19 146 ALA A C 1
ATOM 1179 O O . ALA A 1 146 ? -6.774 2.457 9.779 1.00 88.19 146 ALA A O 1
ATOM 1180 N N . THR A 1 147 ? -8.055 3.776 11.060 1.00 87.00 147 THR A N 1
ATOM 1181 C CA . THR A 1 147 ? -8.038 4.908 10.124 1.00 87.00 147 THR A CA 1
ATOM 1182 C C . THR A 1 147 ? -6.645 5.485 9.906 1.00 87.00 147 THR A C 1
ATOM 1184 O O . THR A 1 147 ? -6.350 5.889 8.788 1.00 87.00 147 THR A O 1
ATOM 1187 N N . SER A 1 148 ? -5.787 5.477 10.930 1.00 86.62 148 SER A N 1
ATOM 1188 C CA . SER A 1 148 ? -4.408 5.966 10.843 1.00 86.62 148 SER A CA 1
ATOM 1189 C C . SER A 1 148 ? -3.567 5.128 9.878 1.00 86.62 148 SER A C 1
ATOM 1191 O O . SER A 1 148 ? -2.892 5.668 9.009 1.00 86.62 148 SER A O 1
ATOM 1193 N N . VAL A 1 149 ? -3.661 3.796 9.949 1.00 86.00 149 VAL A N 1
ATOM 1194 C CA . VAL A 1 149 ? -2.965 2.912 8.993 1.00 86.00 149 VAL A CA 1
ATOM 1195 C C . VAL A 1 149 ? -3.550 3.051 7.587 1.00 86.00 149 VAL A C 1
ATOM 1197 O O . VAL A 1 149 ? -2.798 3.042 6.620 1.00 86.00 149 VAL A O 1
ATOM 1200 N N . ILE A 1 150 ? -4.876 3.195 7.454 1.00 87.50 150 ILE A N 1
ATOM 1201 C CA . ILE A 1 150 ? -5.522 3.377 6.143 1.00 87.50 150 ILE A CA 1
ATOM 1202 C C . ILE A 1 150 ? -5.052 4.680 5.481 1.00 87.50 150 ILE A C 1
ATOM 1204 O O . ILE A 1 150 ? -4.861 4.713 4.267 1.00 87.50 150 ILE A O 1
ATOM 1208 N N . SER A 1 151 ? -4.879 5.755 6.254 1.00 85.94 151 SER A N 1
ATOM 1209 C CA . SER A 1 151 ? -4.458 7.055 5.728 1.00 85.94 151 SER A CA 1
ATOM 1210 C C . SER A 1 151 ? -2.942 7.204 5.600 1.00 85.94 151 SER A C 1
ATOM 1212 O O . SER A 1 151 ? -2.498 8.062 4.838 1.00 85.94 151 SER A O 1
ATOM 1214 N N . SER A 1 152 ? -2.140 6.380 6.281 1.00 82.94 152 SER A N 1
ATOM 1215 C CA . SER A 1 152 ? -0.684 6.557 6.343 1.00 82.94 152 SER A CA 1
ATOM 1216 C C . SER A 1 152 ? 0.024 6.624 4.979 1.00 82.94 152 SER A C 1
ATOM 1218 O O . SER A 1 152 ? 0.897 7.487 4.835 1.00 82.94 152 SER A O 1
ATOM 1220 N N . PRO A 1 153 ? -0.355 5.863 3.925 1.00 81.06 153 PRO A N 1
ATOM 1221 C CA . PRO A 1 153 ? 0.299 6.001 2.622 1.00 81.06 153 PRO A CA 1
ATOM 1222 C C . PRO A 1 153 ? 0.050 7.366 1.971 1.00 81.06 153 PRO A C 1
ATOM 1224 O O . PRO A 1 153 ? 0.900 7.878 1.240 1.00 81.06 153 PRO A O 1
ATOM 1227 N N . LEU A 1 154 ? -1.108 7.962 2.265 1.00 79.94 154 LEU A N 1
ATOM 1228 C CA . LEU A 1 154 ? -1.545 9.259 1.752 1.00 79.94 154 LEU A CA 1
ATOM 1229 C C . LEU A 1 154 ? -0.988 10.421 2.579 1.00 79.94 154 LEU A C 1
ATOM 1231 O O . LEU A 1 154 ? -1.019 11.566 2.137 1.00 79.94 154 LEU A O 1
ATOM 1235 N N . THR A 1 155 ? -0.462 10.141 3.772 1.00 72.62 155 THR A N 1
ATOM 1236 C CA . THR A 1 155 ? 0.164 11.167 4.597 1.00 72.62 155 THR A CA 1
ATOM 1237 C C . THR A 1 155 ? 1.589 11.470 4.141 1.00 72.62 155 THR A C 1
ATOM 1239 O O . THR A 1 155 ? 2.417 10.583 3.905 1.00 72.62 155 THR A O 1
ATOM 1242 N N . ILE A 1 156 ? 1.894 12.758 4.024 1.00 67.00 156 ILE A N 1
ATOM 1243 C CA . ILE A 1 156 ? 3.255 13.258 3.844 1.00 67.00 156 ILE A CA 1
ATOM 1244 C C . ILE A 1 156 ? 3.759 13.591 5.246 1.00 67.00 156 ILE A C 1
ATOM 1246 O O . ILE A 1 156 ? 3.248 14.508 5.883 1.00 67.00 156 ILE A O 1
ATOM 1250 N N . HIS A 1 157 ? 4.712 12.809 5.761 1.00 58.50 157 HIS A N 1
ATOM 1251 C CA . HIS A 1 157 ? 5.154 12.921 7.156 1.00 58.50 157 HIS A CA 1
ATOM 1252 C C . HIS A 1 157 ? 5.683 14.321 7.502 1.00 58.50 157 HIS A C 1
ATOM 1254 O O . HIS A 1 157 ? 5.407 14.816 8.592 1.00 58.50 157 HIS A O 1
ATOM 1260 N N . GLU A 1 158 ? 6.369 14.974 6.562 1.00 57.84 158 GLU A N 1
ATOM 1261 C CA . GLU A 1 158 ? 6.862 16.349 6.705 1.00 57.84 158 GLU A CA 1
ATOM 1262 C C . GLU A 1 158 ? 5.716 17.354 6.850 1.00 57.84 158 GLU A C 1
ATOM 1264 O O . GLU A 1 158 ? 5.745 18.199 7.742 1.00 57.84 158 GLU A O 1
ATOM 1269 N N . HIS A 1 159 ? 4.658 17.194 6.052 1.00 54.53 159 HIS A N 1
ATOM 1270 C CA . HIS A 1 159 ? 3.476 18.049 6.112 1.00 54.53 159 HIS A CA 1
ATOM 1271 C C . HIS A 1 159 ? 2.672 17.816 7.396 1.00 54.53 159 HIS A C 1
ATOM 1273 O O . HIS A 1 159 ? 2.184 18.757 8.010 1.00 54.53 159 HIS A O 1
ATOM 1279 N N . ASN A 1 160 ? 2.583 16.567 7.861 1.00 57.72 160 ASN A N 1
ATOM 1280 C CA . ASN A 1 160 ? 1.928 16.257 9.130 1.00 57.72 160 ASN A CA 1
ATOM 1281 C C . ASN A 1 160 ? 2.686 16.831 10.326 1.00 57.72 160 ASN A C 1
ATOM 1283 O O . ASN A 1 160 ? 2.043 17.334 11.239 1.00 57.72 160 ASN A O 1
ATOM 1287 N N . LYS A 1 161 ? 4.023 16.775 10.317 1.00 58.81 161 LYS A N 1
ATOM 1288 C CA . LYS A 1 161 ? 4.854 17.360 11.374 1.00 58.81 161 LYS A CA 1
ATOM 1289 C C . LYS A 1 161 ? 4.710 18.881 11.405 1.00 58.81 161 LYS A C 1
ATOM 1291 O O . LYS A 1 161 ? 4.507 19.462 12.464 1.00 58.81 161 LYS A O 1
ATOM 1296 N N . GLU A 1 162 ? 4.739 19.520 10.239 1.00 57.28 162 GLU A N 1
ATOM 1297 C CA . GLU A 1 162 ? 4.453 20.948 10.110 1.00 57.28 162 GLU A CA 1
ATOM 1298 C C . GLU A 1 162 ? 3.048 21.299 10.630 1.00 57.28 162 GLU A C 1
ATOM 1300 O O . GLU A 1 162 ? 2.899 22.212 11.441 1.00 57.28 162 GLU A O 1
ATOM 1305 N N . LEU A 1 163 ? 2.020 20.537 10.255 1.00 61.16 163 LEU A N 1
ATOM 1306 C CA . LEU A 1 163 ? 0.652 20.768 10.722 1.00 61.16 163 LEU A CA 1
ATOM 1307 C C . LEU A 1 163 ? 0.463 20.496 12.221 1.00 61.16 163 LEU A C 1
ATOM 1309 O O . LEU A 1 163 ? -0.320 21.193 12.859 1.00 61.16 163 LEU A O 1
ATOM 1313 N N . SER A 1 164 ? 1.135 19.500 12.800 1.00 67.62 164 SER A N 1
ATOM 1314 C CA . SER A 1 164 ? 0.959 19.148 14.213 1.00 67.62 164 SER A CA 1
ATOM 1315 C C . SER A 1 164 ? 1.814 19.981 15.162 1.00 67.62 164 SER A C 1
ATOM 1317 O O . SER A 1 164 ? 1.408 20.185 16.300 1.00 67.62 164 SER A O 1
ATOM 1319 N N . GLU A 1 165 ? 2.990 20.436 14.724 1.00 72.38 165 GLU A N 1
ATOM 1320 C CA . GLU A 1 165 ? 3.949 21.158 15.573 1.00 72.38 165 GLU A CA 1
ATOM 1321 C C . GLU A 1 165 ? 3.989 22.651 15.234 1.00 72.38 165 GLU A C 1
ATOM 1323 O O . GLU A 1 165 ? 3.809 23.490 16.114 1.00 72.38 165 GLU A O 1
ATOM 1328 N N . ARG A 1 166 ? 4.140 23.0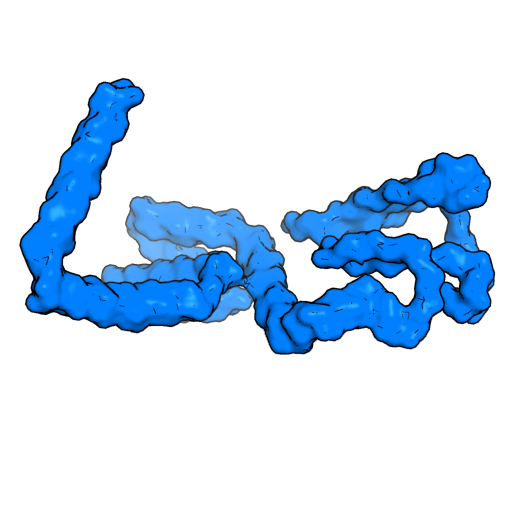08 13.952 1.00 69.88 166 ARG A N 1
ATOM 1329 C CA . ARG A 1 166 ? 4.291 24.417 13.552 1.00 69.88 166 ARG A CA 1
ATOM 1330 C C . ARG A 1 166 ? 2.974 25.168 13.489 1.00 69.88 166 ARG A C 1
ATOM 1332 O O . ARG A 1 166 ? 2.958 26.357 13.788 1.00 69.88 166 ARG A O 1
ATOM 1339 N N . MET A 1 167 ? 1.875 24.517 13.106 1.00 74.62 167 MET A N 1
ATOM 1340 C CA . MET A 1 167 ? 0.579 25.203 13.036 1.00 74.62 167 MET A CA 1
ATOM 1341 C C . MET A 1 167 ? 0.106 25.685 14.420 1.00 74.62 167 MET A C 1
ATOM 1343 O O . MET A 1 167 ? -0.289 26.848 14.516 1.00 74.62 167 MET A O 1
ATOM 1347 N N . PRO A 1 168 ? 0.181 24.886 15.507 1.00 80.44 168 PRO A N 1
ATOM 1348 C CA . PRO A 1 168 ? -0.141 25.382 16.845 1.00 80.44 168 PRO A CA 1
ATOM 1349 C C . PRO A 1 168 ? 0.787 26.505 17.315 1.00 80.44 168 PRO A C 1
ATOM 1351 O O . PRO A 1 168 ? 0.305 27.478 17.887 1.00 80.44 168 PRO A O 1
ATOM 1354 N N . GLU A 1 169 ? 2.092 26.410 17.043 1.00 81.56 169 GLU A N 1
ATOM 1355 C CA . GLU A 1 169 ? 3.059 27.464 17.382 1.00 81.56 169 GLU A CA 1
ATOM 1356 C C . GLU A 1 169 ? 2.770 28.769 16.632 1.00 81.56 169 GLU A C 1
ATOM 1358 O O . GLU A 1 169 ? 2.729 29.842 17.233 1.00 81.56 169 GLU A O 1
ATOM 1363 N N . LEU A 1 170 ? 2.511 28.688 15.325 1.00 81.75 170 LEU A N 1
ATOM 1364 C CA . LEU A 1 170 ? 2.148 29.835 14.500 1.00 81.75 170 LEU A CA 1
ATOM 1365 C C . LEU A 1 170 ? 0.837 30.465 14.977 1.00 81.75 170 LEU A C 1
ATOM 1367 O O . LEU A 1 170 ? 0.772 31.682 15.138 1.00 81.75 170 LEU A O 1
ATOM 1371 N N . LEU A 1 171 ? -0.190 29.653 15.243 1.00 79.50 171 LEU A N 1
ATOM 1372 C CA . LEU A 1 171 ? -1.469 30.131 15.769 1.00 79.50 171 LEU A CA 1
ATOM 1373 C C . LEU A 1 171 ? -1.301 30.803 17.131 1.00 79.50 171 LEU A C 1
ATOM 1375 O O . LEU A 1 171 ? -1.891 31.855 17.356 1.00 79.50 171 LEU A O 1
ATOM 1379 N N . LEU A 1 172 ? -0.472 30.249 18.017 1.00 82.19 172 LEU A N 1
ATOM 1380 C CA . LEU A 1 172 ? -0.184 30.846 19.319 1.00 82.19 172 LEU A CA 1
ATOM 1381 C C . LEU A 1 172 ? 0.562 32.182 19.178 1.00 82.19 172 LEU A C 1
ATOM 1383 O O . LEU A 1 172 ? 0.218 33.159 19.845 1.00 82.19 172 LEU A O 1
ATOM 1387 N N . ASN A 1 173 ? 1.539 32.258 18.275 1.00 83.06 173 ASN A N 1
ATOM 1388 C CA . ASN A 1 173 ? 2.274 33.491 17.989 1.00 83.06 173 ASN A CA 1
ATOM 1389 C C . ASN A 1 173 ? 1.359 34.572 17.396 1.00 83.06 173 ASN A C 1
ATOM 1391 O O . ASN A 1 173 ? 1.419 35.733 17.796 1.00 83.06 173 ASN A O 1
ATOM 1395 N N . LEU A 1 174 ? 0.462 34.199 16.483 1.00 81.06 174 LEU A N 1
ATOM 1396 C CA . LEU A 1 174 ? -0.507 35.128 15.903 1.00 81.06 174 LEU A CA 1
ATOM 1397 C C . LEU A 1 174 ? -1.573 35.551 16.918 1.00 81.06 174 LEU A C 1
ATOM 1399 O O . LEU A 1 174 ? -1.953 36.717 16.948 1.00 81.06 174 LEU A O 1
ATOM 1403 N N . TYR A 1 175 ? -2.016 34.642 17.784 1.00 78.12 175 TYR A N 1
ATOM 1404 C CA . TYR A 1 175 ? -2.961 34.953 18.853 1.00 78.12 175 TYR A CA 1
ATOM 1405 C C . TYR A 1 175 ? -2.360 35.906 19.894 1.00 78.12 175 TYR A C 1
ATOM 1407 O O . TYR A 1 175 ? -3.053 36.780 20.407 1.00 78.12 175 TYR A O 1
ATOM 1415 N N . THR A 1 176 ? -1.066 35.780 20.193 1.00 82.25 176 THR A N 1
ATOM 1416 C CA . THR A 1 176 ? -0.384 36.644 21.171 1.00 82.25 176 THR A CA 1
ATOM 1417 C C . THR A 1 176 ? 0.055 37.989 20.584 1.00 82.25 176 THR A C 1
ATOM 1419 O O . THR A 1 176 ? -0.069 39.003 21.267 1.00 82.25 176 THR A O 1
ATOM 1422 N N . GLY A 1 177 ? 0.523 38.033 19.331 1.00 80.44 177 GLY A N 1
ATOM 1423 C CA . GLY A 1 177 ? 1.023 39.260 18.689 1.00 80.44 177 GLY A CA 1
ATOM 1424 C C . GLY A 1 177 ? 0.001 40.036 17.850 1.00 80.44 177 GLY A C 1
ATOM 1425 O O . GLY A 1 177 ? 0.110 41.254 17.717 1.00 80.44 177 GLY A O 1
ATOM 1426 N N . HIS A 1 178 ? -1.003 39.359 17.288 1.00 79.81 178 HIS A N 1
ATOM 1427 C CA . HIS A 1 178 ? -1.932 39.919 16.296 1.00 79.81 178 HIS A CA 1
ATOM 1428 C C . HIS A 1 178 ? -3.374 39.412 16.486 1.00 79.81 178 HIS A C 1
ATOM 1430 O O . HIS A 1 178 ? -4.078 39.133 15.515 1.00 79.81 178 HIS A O 1
ATOM 1436 N N . ASN A 1 179 ? -3.822 39.316 17.743 1.00 78.31 179 ASN A N 1
ATOM 1437 C CA . ASN A 1 179 ? -5.109 38.722 18.126 1.00 78.31 179 ASN A CA 1
ATOM 1438 C C . ASN A 1 179 ? -6.306 39.278 17.332 1.00 78.31 179 ASN A C 1
ATOM 1440 O O . ASN A 1 179 ? -7.085 38.515 16.768 1.00 78.31 179 ASN A O 1
ATOM 1444 N N . ASN A 1 180 ? -6.409 40.607 17.213 1.00 78.38 180 ASN A N 1
ATOM 1445 C CA . ASN A 1 180 ? -7.536 41.248 16.527 1.00 78.38 180 ASN A CA 1
ATOM 1446 C C . ASN A 1 180 ? -7.616 40.847 15.046 1.00 78.38 180 ASN A C 1
ATOM 1448 O O . ASN A 1 180 ? -8.691 40.499 14.573 1.00 78.38 180 ASN A O 1
ATOM 1452 N N . ASN A 1 181 ? -6.479 40.807 14.342 1.00 80.88 181 ASN A N 1
ATOM 1453 C CA . ASN A 1 181 ? -6.434 40.420 12.929 1.00 80.88 181 ASN A CA 1
ATOM 1454 C C . ASN A 1 181 ? -6.747 38.929 12.746 1.00 80.88 181 ASN A C 1
ATOM 1456 O O . ASN A 1 181 ? -7.382 38.540 11.768 1.00 80.88 181 ASN A O 1
ATOM 1460 N N . LEU A 1 182 ? -6.303 38.087 13.686 1.00 78.56 182 LEU A N 1
ATOM 1461 C CA . LEU A 1 182 ? -6.601 36.658 13.672 1.00 78.56 182 LEU A CA 1
ATOM 1462 C C . LEU A 1 182 ? -8.101 36.407 13.913 1.00 78.56 182 LEU A C 1
ATOM 1464 O O . LEU A 1 182 ? -8.705 35.609 13.199 1.00 78.56 182 LEU A O 1
ATOM 1468 N N . SER A 1 183 ? -8.707 37.108 14.877 1.00 76.50 183 SER A N 1
ATOM 1469 C CA . SER A 1 183 ? -10.147 37.036 15.151 1.00 76.50 183 SER A CA 1
ATOM 1470 C C . SER A 1 183 ? -10.958 37.503 13.946 1.00 76.50 183 SER A C 1
ATOM 1472 O O . SER A 1 183 ? -11.835 36.779 13.491 1.00 76.50 183 SER A O 1
ATOM 1474 N N . GLU A 1 184 ? -10.607 38.651 13.365 1.00 82.88 184 GLU A N 1
ATOM 1475 C CA . GLU A 1 184 ? -11.291 39.205 12.193 1.00 82.88 184 GLU A CA 1
ATOM 1476 C C . GLU A 1 184 ? -11.187 38.266 10.976 1.00 82.88 184 GLU A C 1
ATOM 1478 O O . GLU A 1 184 ? -12.159 38.060 10.244 1.00 82.88 184 GLU A O 1
ATOM 1483 N N . PHE A 1 185 ? -10.041 37.602 10.799 1.00 82.06 185 PHE A N 1
ATOM 1484 C CA . PHE A 1 185 ? -9.873 36.559 9.790 1.00 82.06 185 PHE A CA 1
ATOM 1485 C C . PHE A 1 185 ? -10.784 35.345 10.042 1.00 82.06 185 PHE A C 1
ATOM 1487 O O . PHE A 1 185 ? -11.481 34.909 9.119 1.00 82.06 185 PHE A O 1
ATOM 1494 N N . PHE A 1 186 ? -10.842 34.810 11.266 1.00 80.88 186 PHE A N 1
ATOM 1495 C CA . PHE A 1 186 ? -11.739 33.691 11.589 1.00 80.88 186 PHE A CA 1
ATOM 1496 C C . PHE A 1 186 ? -13.223 34.072 11.477 1.00 80.88 186 PHE A C 1
ATOM 1498 O O . PHE A 1 186 ? -14.022 33.275 10.974 1.00 80.88 186 PHE A O 1
ATOM 1505 N N . ASP A 1 187 ? -13.586 35.297 11.849 1.00 81.38 187 ASP A N 1
ATOM 1506 C CA . ASP A 1 187 ? -14.935 35.839 11.679 1.00 81.38 187 ASP A CA 1
ATOM 1507 C C . ASP A 1 187 ? -15.304 35.950 10.191 1.00 81.38 187 ASP A C 1
ATOM 1509 O O . ASP A 1 187 ? -16.420 35.591 9.788 1.00 81.38 187 ASP A O 1
ATOM 1513 N N . SER A 1 188 ? -14.347 36.340 9.340 1.00 80.94 188 SER A N 1
ATOM 1514 C CA . SER A 1 188 ? -14.528 36.372 7.883 1.00 80.94 188 SER A CA 1
ATOM 1515 C C . SER A 1 188 ? -14.745 34.974 7.284 1.00 80.94 188 SER A C 1
ATOM 1517 O O . SER A 1 188 ? -15.612 34.800 6.421 1.00 80.94 188 SER A O 1
ATOM 1519 N N . LEU A 1 189 ? -14.038 33.952 7.786 1.00 76.81 189 LEU A N 1
ATOM 1520 C CA . LEU A 1 189 ? -14.207 32.553 7.374 1.00 76.81 189 LEU A CA 1
ATOM 1521 C C . LEU A 1 189 ? -15.572 31.994 7.799 1.00 76.81 189 LEU A C 1
ATOM 1523 O O . LEU A 1 189 ? -16.233 31.298 7.020 1.00 76.81 189 LEU A O 1
ATOM 1527 N N . CYS A 1 190 ? -16.027 32.332 9.007 1.00 67.50 190 CYS A N 1
ATOM 1528 C CA . CYS A 1 190 ? -17.361 31.983 9.486 1.00 67.50 190 CYS A CA 1
ATOM 1529 C C . CYS A 1 190 ? -18.455 32.627 8.621 1.00 67.50 190 CYS A C 1
ATOM 1531 O O . CYS A 1 190 ? -19.387 31.933 8.208 1.00 67.50 190 CYS A O 1
ATOM 1533 N N . CYS A 1 191 ? -18.314 33.905 8.256 1.00 62.38 191 CYS A N 1
ATOM 1534 C CA . CYS A 1 191 ? -19.241 34.597 7.351 1.00 62.38 191 CYS A CA 1
ATOM 1535 C C . CYS A 1 191 ? -19.259 34.004 5.929 1.00 62.38 191 CYS A C 1
ATOM 1537 O O . CYS A 1 191 ? -20.317 33.927 5.298 1.00 62.38 191 CYS A O 1
ATOM 1539 N N . LEU A 1 192 ? -18.115 33.533 5.427 1.00 57.84 192 LEU A N 1
ATOM 1540 C CA . LEU A 1 192 ? -18.003 32.857 4.127 1.00 57.84 192 LEU A CA 1
ATOM 1541 C C . LEU A 1 192 ? -18.783 31.537 4.087 1.00 57.84 192 LEU A C 1
ATOM 1543 O O . LEU A 1 192 ? -19.434 31.228 3.086 1.00 57.84 192 LEU A O 1
ATOM 1547 N N . LYS A 1 193 ? -18.788 30.794 5.199 1.00 50.06 193 LYS A N 1
ATOM 1548 C CA . LYS A 1 193 ? -19.545 29.544 5.336 1.00 50.06 193 LYS A CA 1
ATOM 1549 C C . LYS A 1 193 ? -21.059 29.767 5.256 1.00 50.06 193 LYS A C 1
ATOM 1551 O O . LYS A 1 193 ? -21.758 28.917 4.718 1.00 50.06 193 LYS A O 1
ATOM 1556 N N . TYR A 1 194 ? -21.560 30.918 5.713 1.00 48.94 194 TYR A N 1
ATOM 1557 C CA . TYR A 1 194 ? -22.972 31.280 5.548 1.00 48.94 194 TYR A CA 1
ATOM 1558 C C . TYR A 1 194 ? -23.319 31.662 4.105 1.00 48.94 194 TYR A C 1
ATOM 1560 O O . TYR A 1 194 ? -24.414 31.343 3.661 1.00 48.94 194 TYR A O 1
ATOM 1568 N N . LYS A 1 195 ? -22.405 32.264 3.331 1.00 44.44 195 LYS A N 1
ATOM 1569 C CA . LYS A 1 195 ? -22.665 32.611 1.919 1.00 44.44 195 LYS A CA 1
ATOM 1570 C C . LYS A 1 195 ? -22.747 31.402 0.983 1.00 44.44 195 LYS A C 1
ATOM 1572 O O . LYS A 1 195 ? -23.523 31.436 0.035 1.00 44.44 195 LYS A O 1
ATOM 1577 N N . LEU A 1 196 ? -21.996 30.333 1.249 1.00 43.16 196 LEU A N 1
ATOM 1578 C CA . LEU A 1 196 ? -22.028 29.110 0.429 1.00 43.16 196 LEU A CA 1
ATOM 1579 C C . LEU A 1 196 ? -23.310 28.280 0.615 1.00 43.16 196 LEU A C 1
ATOM 1581 O O . LEU A 1 196 ? -23.658 27.503 -0.269 1.00 43.16 196 LEU A O 1
ATOM 1585 N N . THR A 1 197 ? -24.042 28.474 1.715 1.00 43.34 197 THR A N 1
ATOM 1586 C CA . THR A 1 197 ? -25.327 27.796 1.969 1.00 43.34 197 THR A CA 1
ATOM 1587 C C . THR A 1 197 ? -26.518 28.490 1.291 1.00 43.34 197 THR A C 1
ATOM 1589 O O . THR A 1 197 ? -27.566 27.875 1.158 1.00 43.34 197 THR A O 1
ATOM 1592 N N . TYR A 1 198 ? -26.371 29.741 0.832 1.00 39.62 198 TYR A N 1
ATOM 1593 C CA . TYR A 1 198 ? -27.412 30.495 0.103 1.00 39.62 198 TYR A CA 1
ATOM 1594 C C . TYR A 1 198 ? -27.214 30.504 -1.425 1.00 39.62 198 TYR A C 1
ATOM 1596 O O . TYR A 1 198 ? -27.893 31.246 -2.130 1.00 39.62 198 TYR A O 1
ATOM 1604 N N . LEU A 1 199 ? -26.272 29.708 -1.939 1.00 41.94 199 LEU A N 1
ATOM 1605 C CA . LEU A 1 199 ? -25.996 29.552 -3.375 1.00 41.94 199 LEU A CA 1
ATOM 1606 C C . LEU A 1 199 ? -26.377 28.160 -3.920 1.00 41.94 199 LEU A C 1
ATOM 1608 O O . LEU A 1 199 ? -25.970 27.816 -5.028 1.00 41.94 199 LEU A O 1
ATOM 1612 N N . TYR A 1 200 ? -27.173 27.393 -3.167 1.00 38.66 200 TYR A N 1
ATOM 1613 C CA . TYR A 1 200 ? -27.858 26.180 -3.627 1.00 38.66 200 TYR A CA 1
ATOM 1614 C C . TYR A 1 200 ? -29.367 26.321 -3.458 1.00 38.66 200 TYR A C 1
ATOM 1616 O O . TYR A 1 200 ? -29.787 26.788 -2.375 1.00 38.66 200 TYR A O 1
#

pLDDT: mean 76.55, std 11.58, range [38.66, 92.25]

Organism: NCBI:txid394751

Secondary structure (DSSP, 8-state):
--TTSSEEEEEE-TTT-PEEEEEETSS-EES----SS---TTSSSS---B--TTS--B-SPP-TT--HHHHHHHHH-HHHHHHHHHHHHHHHHHHHTHHHHHHHHHHHHTT-HHHHHHHHHH-GGGTPPP---SSHHHHHHHHHHHHHHHHGGG--HHHHHIIIIIHHHHHHHHHHHSHHHHHHHHHHHHHHHHHHTT--